Protein AF-A0A849YY06-F1 (afdb_monomer_lite)

pLDDT: mean 80.73, std 22.28, range [31.84, 98.75]

Radius of gyration: 28.93 Å; chains: 1; bounding box: 75×85×73 Å

Sequence (304 aa):
MRSLPFVLAIATAACTPAAQPTNTPVSETTAGAAQKPCPETTEATTAQKDEVDQDILALAATAQKCNFEHGSFDYDCAGYKEWRDAGDDLFEGPSGNSTILSMLEDKDIRARTLATQRGFTGARSYFSDPKHGARLLAVIDKEREERLFYYYGRFAAYINGEKTLGKELRALANHPATNFRQSFAENALPTHPNEFSLGLVKVFLDDPDDSVRRAAIRSLSASGRTRPTEGICALLKTQIARTDKLAIDALIAGRRASARAWPTSSWPRSRSAPQTRPPPEPRARPTTPTRCLRSAGVARRPKS

Structure (mmCIF, N/CA/C/O backbone):
data_AF-A0A849YY06-F1
#
_entry.id   AF-A0A849YY06-F1
#
loop_
_atom_site.group_PDB
_atom_site.id
_atom_site.type_symbol
_atom_site.label_atom_id
_atom_site.label_alt_id
_atom_site.label_comp_id
_atom_site.label_asym_id
_atom_site.label_entity_id
_atom_site.label_seq_id
_atom_site.pdbx_PDB_ins_code
_atom_site.Cartn_x
_atom_site.Cartn_y
_atom_site.Cartn_z
_atom_site.occupancy
_atom_site.B_iso_or_equiv
_atom_site.auth_seq_id
_atom_site.auth_comp_id
_atom_site.auth_asym_id
_atom_site.auth_atom_id
_atom_site.pdbx_PDB_model_num
ATOM 1 N N . MET A 1 1 ? 10.351 15.277 -41.617 1.00 42.12 1 MET A N 1
ATOM 2 C CA . MET A 1 1 ? 10.819 14.286 -40.622 1.00 42.12 1 MET A CA 1
ATOM 3 C C . MET A 1 1 ? 12.312 14.493 -40.382 1.00 42.12 1 MET A C 1
ATOM 5 O O . MET A 1 1 ? 13.126 13.955 -41.115 1.00 42.12 1 MET A O 1
ATOM 9 N N . ARG A 1 2 ? 12.689 15.363 -39.440 1.00 41.41 2 ARG A N 1
ATOM 10 C CA . ARG A 1 2 ? 14.086 15.607 -39.046 1.00 41.41 2 ARG A CA 1
ATOM 11 C C . ARG A 1 2 ? 14.135 15.833 -37.531 1.00 41.41 2 ARG A C 1
ATOM 13 O O . ARG A 1 2 ? 13.280 16.534 -37.004 1.00 41.41 2 ARG A O 1
ATOM 20 N N . SER A 1 3 ? 15.163 15.253 -36.909 1.00 39.53 3 SER A N 1
ATOM 21 C CA . SER A 1 3 ? 15.703 15.542 -35.569 1.00 39.53 3 SER A CA 1
ATOM 22 C C . SER A 1 3 ? 15.082 14.844 -34.342 1.00 39.53 3 SER A C 1
ATOM 24 O O . SER A 1 3 ? 14.421 15.470 -33.524 1.00 39.53 3 SER A O 1
ATOM 26 N N . LEU A 1 4 ? 15.439 13.565 -34.141 1.00 48.44 4 LEU A N 1
ATOM 27 C CA . LEU A 1 4 ? 15.397 12.844 -32.851 1.00 48.44 4 LEU A CA 1
ATOM 28 C C . LEU A 1 4 ? 16.745 12.698 -32.075 1.00 48.44 4 LEU A C 1
ATOM 30 O O . LEU A 1 4 ? 16.709 12.116 -30.991 1.00 48.44 4 LEU A O 1
ATOM 34 N N . PRO A 1 5 ? 17.931 13.205 -32.498 1.00 49.06 5 PRO A N 1
ATOM 35 C CA . PRO A 1 5 ? 19.186 12.855 -31.814 1.00 49.06 5 PRO A CA 1
ATOM 36 C C . PRO A 1 5 ? 19.383 13.541 -30.448 1.00 49.06 5 PRO A C 1
ATOM 38 O O . PRO A 1 5 ? 20.236 13.119 -29.676 1.00 49.06 5 PRO A O 1
ATOM 41 N N . PHE A 1 6 ? 18.600 14.572 -30.105 1.00 46.66 6 PHE A N 1
ATOM 42 C CA . PHE A 1 6 ? 18.824 15.356 -28.880 1.00 46.66 6 PHE A CA 1
ATOM 43 C C . PHE A 1 6 ? 18.169 14.763 -27.618 1.00 46.66 6 PHE A C 1
ATOM 45 O O . PHE A 1 6 ? 18.594 15.054 -26.503 1.00 46.66 6 PHE A O 1
ATOM 52 N N . VAL A 1 7 ? 17.148 13.908 -27.762 1.00 48.06 7 VAL A N 1
ATOM 53 C CA . VAL A 1 7 ? 16.415 13.339 -26.611 1.00 48.06 7 VAL A CA 1
ATOM 54 C C . VAL A 1 7 ? 17.178 12.171 -25.973 1.00 48.06 7 VAL A C 1
ATOM 56 O O . VAL A 1 7 ? 17.121 11.998 -24.755 1.00 48.06 7 VAL A O 1
ATOM 59 N N . LEU A 1 8 ? 17.967 11.430 -26.760 1.00 50.50 8 LEU A N 1
ATOM 60 C CA . LEU A 1 8 ? 18.744 10.283 -26.276 1.00 50.50 8 LEU A CA 1
ATOM 61 C C . LEU A 1 8 ? 19.903 10.695 -25.342 1.00 50.50 8 LEU A C 1
ATOM 63 O O . LEU A 1 8 ? 20.285 9.927 -24.464 1.00 50.50 8 LEU A O 1
ATOM 67 N N . ALA A 1 9 ? 20.418 11.925 -25.468 1.00 51.72 9 ALA A N 1
ATOM 68 C CA . ALA A 1 9 ? 21.575 12.410 -24.708 1.00 51.72 9 ALA A CA 1
ATOM 69 C C . ALA A 1 9 ? 21.283 12.773 -23.233 1.00 51.72 9 ALA A C 1
ATOM 71 O O . ALA A 1 9 ? 22.207 12.859 -22.429 1.00 51.72 9 ALA A O 1
ATOM 72 N N . ILE A 1 10 ? 20.017 12.993 -22.849 1.00 51.25 10 ILE A N 1
ATOM 73 C CA . ILE A 1 10 ? 19.663 13.457 -21.489 1.00 51.25 10 ILE A CA 1
ATOM 74 C C . ILE A 1 10 ? 19.483 12.281 -20.512 1.00 51.25 10 ILE A C 1
ATOM 76 O O . ILE A 1 10 ? 19.761 12.415 -19.323 1.00 51.25 10 ILE A O 1
ATOM 80 N N . ALA A 1 11 ? 19.051 11.113 -20.995 1.00 47.31 11 ALA A N 1
ATOM 81 C CA . ALA A 1 11 ? 18.880 9.924 -20.157 1.00 47.31 11 ALA A CA 1
ATOM 82 C C . ALA A 1 11 ? 20.208 9.227 -19.820 1.00 47.31 11 ALA A C 1
ATOM 84 O O . ALA A 1 11 ? 20.324 8.575 -18.783 1.00 47.31 11 ALA A O 1
ATOM 85 N N . THR A 1 12 ? 21.222 9.376 -20.674 1.00 51.81 12 THR A N 1
ATOM 86 C CA . THR A 1 12 ? 22.538 8.766 -20.472 1.00 51.81 12 THR A CA 1
ATOM 87 C C . THR A 1 12 ? 23.257 9.344 -19.257 1.00 51.81 12 THR A C 1
ATOM 89 O O . THR A 1 12 ? 23.762 8.561 -18.464 1.00 51.81 12 THR A O 1
ATOM 92 N N . ALA A 1 13 ? 23.215 10.662 -19.024 1.00 55.28 13 ALA A N 1
ATOM 93 C CA . ALA A 1 13 ? 23.981 11.322 -17.955 1.00 55.28 13 ALA A CA 1
ATOM 94 C C . ALA A 1 13 ? 23.619 10.886 -16.515 1.00 55.28 13 ALA A C 1
ATOM 96 O O . ALA A 1 13 ? 24.457 10.945 -15.620 1.00 55.28 13 ALA A O 1
ATOM 97 N N . ALA A 1 14 ? 22.388 10.420 -16.283 1.00 54.53 14 ALA A N 1
ATOM 98 C CA . ALA A 1 14 ? 21.904 9.937 -14.979 1.00 54.53 14 ALA A CA 1
ATOM 99 C C . ALA A 1 14 ? 22.466 8.579 -14.559 1.00 54.53 14 ALA A C 1
ATOM 101 O O . ALA A 1 14 ? 22.489 8.233 -13.381 1.00 54.53 14 ALA A O 1
ATOM 102 N N . CYS A 1 15 ? 22.815 7.799 -15.574 1.00 62.84 15 CYS A N 1
ATOM 103 C CA . CYS A 1 15 ? 23.096 6.377 -15.515 1.00 62.84 15 CYS A CA 1
ATOM 104 C C . CYS A 1 15 ? 24.465 6.065 -16.124 1.00 62.84 15 CYS A C 1
ATOM 106 O O . CYS A 1 15 ? 24.733 4.927 -16.522 1.00 62.84 15 CYS A O 1
ATOM 108 N N . THR A 1 16 ? 25.307 7.093 -16.233 1.00 54.38 16 THR A N 1
ATOM 109 C CA . THR A 1 16 ? 26.737 6.951 -16.446 1.00 54.38 16 THR A CA 1
ATOM 110 C C . THR A 1 16 ? 27.348 6.645 -15.082 1.00 54.38 16 THR A C 1
ATOM 112 O O . THR A 1 16 ? 27.134 7.432 -14.155 1.00 54.38 16 THR A O 1
ATOM 115 N N . PRO A 1 17 ? 28.079 5.530 -14.910 1.00 49.56 17 PRO A N 1
ATOM 116 C CA . PRO A 1 17 ? 28.865 5.337 -13.701 1.00 49.56 17 PRO A CA 1
ATOM 117 C C . PRO A 1 17 ? 29.774 6.558 -13.538 1.00 49.56 17 PRO A C 1
ATOM 119 O O . PRO A 1 17 ? 30.462 6.951 -14.482 1.00 49.56 17 PRO A O 1
ATOM 122 N N . ALA A 1 18 ? 29.732 7.205 -12.371 1.00 48.66 18 ALA A N 1
ATOM 123 C CA . ALA A 1 18 ? 30.720 8.224 -12.054 1.00 48.66 18 ALA A CA 1
ATOM 124 C C . ALA A 1 18 ? 32.096 7.567 -12.206 1.00 48.66 18 ALA A C 1
ATOM 126 O O . ALA A 1 18 ? 32.332 6.511 -11.615 1.00 48.66 18 ALA A O 1
ATOM 127 N N . ALA A 1 19 ? 32.972 8.153 -13.027 1.00 41.16 19 ALA A N 1
ATOM 128 C CA . ALA A 1 19 ? 34.362 7.733 -13.088 1.00 41.16 19 ALA A CA 1
ATOM 129 C C . ALA A 1 19 ? 34.894 7.737 -11.652 1.00 41.16 19 ALA A C 1
ATOM 131 O O . ALA A 1 19 ? 34.850 8.773 -10.982 1.00 41.16 19 ALA A O 1
ATOM 132 N N . GLN A 1 20 ? 35.291 6.566 -11.149 1.00 40.28 20 GLN A N 1
ATOM 133 C CA . GLN A 1 20 ? 35.865 6.469 -9.816 1.00 40.28 20 GLN A CA 1
ATOM 134 C C . GLN A 1 20 ? 37.069 7.415 -9.767 1.00 40.28 20 GLN A C 1
ATOM 136 O O . GLN A 1 20 ? 37.893 7.370 -10.686 1.00 40.28 20 GLN A O 1
ATOM 141 N N . PRO A 1 21 ? 37.185 8.288 -8.752 1.00 40.00 21 PRO A N 1
ATOM 142 C CA . PRO A 1 21 ? 38.419 9.025 -8.563 1.00 40.00 21 PRO A CA 1
ATOM 143 C C . PRO A 1 21 ? 39.532 7.990 -8.401 1.00 40.00 21 PRO A C 1
ATOM 145 O O . PRO A 1 21 ? 39.463 7.116 -7.538 1.00 40.00 21 PRO A O 1
ATOM 148 N N . THR A 1 22 ? 40.527 8.047 -9.282 1.00 40.50 22 THR A N 1
ATOM 149 C CA . THR A 1 22 ? 41.759 7.278 -9.151 1.00 40.50 22 THR A CA 1
ATOM 150 C C . THR A 1 22 ? 42.384 7.654 -7.815 1.00 40.50 22 THR A C 1
ATOM 152 O O . THR A 1 22 ? 42.905 8.759 -7.664 1.00 40.50 22 THR A O 1
ATOM 155 N N . ASN A 1 23 ? 42.270 6.765 -6.828 1.00 42.41 23 ASN A N 1
ATOM 156 C CA . ASN A 1 23 ? 42.916 6.931 -5.537 1.00 42.41 23 ASN A CA 1
ATOM 157 C C . ASN A 1 23 ? 44.429 6.864 -5.749 1.00 42.41 23 ASN A C 1
ATOM 159 O O . ASN A 1 23 ? 44.992 5.797 -5.988 1.00 42.41 23 ASN A O 1
ATOM 163 N N . THR A 1 24 ? 45.080 8.018 -5.663 1.00 49.88 24 THR A N 1
ATOM 164 C CA . THR A 1 24 ? 46.519 8.112 -5.432 1.00 49.88 24 THR A CA 1
ATOM 165 C C . THR A 1 24 ? 46.815 7.497 -4.058 1.00 49.88 24 THR A C 1
ATOM 167 O O . THR A 1 24 ? 46.141 7.865 -3.092 1.00 49.88 24 THR A O 1
ATOM 170 N N . PRO A 1 25 ? 47.780 6.573 -3.925 1.00 42.69 25 PRO A N 1
ATOM 171 C CA . PRO A 1 25 ? 48.145 6.027 -2.626 1.00 42.69 25 PRO A CA 1
ATOM 172 C C . PRO A 1 25 ? 48.811 7.132 -1.798 1.00 42.69 25 PRO A C 1
ATOM 174 O O . PRO A 1 25 ? 49.839 7.679 -2.196 1.00 42.69 25 PRO A O 1
ATOM 177 N N . VAL A 1 26 ? 48.210 7.484 -0.661 1.00 46.91 26 VAL A N 1
ATOM 178 C CA . VAL A 1 26 ? 48.826 8.357 0.345 1.00 46.91 26 VAL A CA 1
ATOM 179 C C . VAL A 1 26 ? 49.307 7.470 1.484 1.00 46.91 26 VAL A C 1
ATOM 181 O O . VAL A 1 26 ? 48.524 6.726 2.070 1.00 46.91 26 VAL A O 1
ATOM 184 N N . SER A 1 27 ? 50.611 7.540 1.739 1.00 47.12 27 SER A N 1
ATOM 185 C CA . SER A 1 27 ? 51.323 6.804 2.777 1.00 47.12 27 SER A CA 1
ATOM 186 C C . SER A 1 27 ? 50.769 7.060 4.177 1.00 47.12 27 SER A C 1
ATOM 188 O O . SER A 1 27 ? 50.425 8.185 4.540 1.00 47.12 27 SER A O 1
ATOM 190 N N . GLU A 1 28 ? 50.753 5.986 4.963 1.00 42.16 28 GLU A N 1
ATOM 191 C CA . GLU A 1 28 ? 50.453 5.951 6.389 1.00 42.16 28 GLU A CA 1
ATOM 192 C C . GLU A 1 28 ? 51.382 6.860 7.205 1.00 42.16 28 GLU A C 1
ATOM 194 O O . GLU A 1 28 ? 52.597 6.904 7.010 1.00 42.16 28 GLU A O 1
ATOM 199 N N . THR A 1 29 ? 50.814 7.538 8.200 1.00 45.22 29 THR A N 1
ATOM 200 C CA . THR A 1 29 ? 51.541 7.956 9.400 1.00 45.22 29 THR A CA 1
ATOM 201 C C . THR A 1 29 ? 50.636 7.743 10.604 1.00 45.22 29 THR A C 1
ATOM 203 O O . THR A 1 29 ? 49.558 8.320 10.726 1.00 45.22 29 THR A O 1
ATOM 206 N N . THR A 1 30 ? 51.100 6.850 11.465 1.00 45.75 30 THR A N 1
ATOM 207 C CA . THR A 1 30 ? 50.504 6.372 12.706 1.00 45.75 30 THR A CA 1
ATOM 208 C C . THR A 1 30 ? 50.589 7.437 13.800 1.00 45.75 30 THR A C 1
ATOM 210 O O . THR A 1 30 ? 51.672 7.944 14.078 1.00 45.75 30 THR A O 1
ATOM 213 N N . ALA A 1 31 ? 49.484 7.712 14.495 1.00 41.47 31 ALA A N 1
ATOM 214 C CA . ALA A 1 31 ? 49.506 8.227 15.866 1.00 41.47 31 ALA A CA 1
ATOM 215 C C . ALA A 1 31 ? 48.204 7.829 16.570 1.00 41.47 31 ALA A C 1
ATOM 217 O O . ALA A 1 31 ? 47.121 8.308 16.238 1.00 41.47 31 ALA A O 1
ATOM 218 N N . GLY A 1 32 ? 48.322 6.892 17.511 1.00 43.59 32 GLY A N 1
ATOM 219 C CA . GLY A 1 32 ? 47.214 6.397 18.314 1.00 43.59 32 GLY A CA 1
ATOM 220 C C . GLY A 1 32 ? 46.761 7.408 19.364 1.00 43.59 32 GLY A C 1
ATOM 221 O O . GLY A 1 32 ? 47.573 8.012 20.060 1.00 43.59 32 GLY A O 1
ATOM 222 N N . ALA A 1 33 ? 45.446 7.519 19.524 1.00 41.75 33 ALA A N 1
ATOM 223 C CA . ALA A 1 33 ? 44.816 8.036 20.727 1.00 41.75 33 ALA A CA 1
ATOM 224 C C . ALA A 1 33 ? 43.657 7.098 21.081 1.00 41.75 33 ALA A C 1
ATOM 226 O O . ALA A 1 33 ? 42.703 6.944 20.321 1.00 41.75 33 ALA A O 1
ATOM 227 N N . ALA A 1 34 ? 43.788 6.419 22.219 1.00 46.47 34 ALA A N 1
ATOM 228 C CA . ALA A 1 34 ? 42.808 5.478 22.735 1.00 46.47 34 ALA A CA 1
ATOM 229 C C . ALA A 1 34 ? 41.512 6.210 23.126 1.00 46.47 34 ALA A C 1
ATOM 231 O O . ALA A 1 34 ? 41.472 6.933 24.123 1.00 46.47 34 ALA A O 1
ATOM 232 N N . GLN A 1 35 ? 40.444 6.005 22.355 1.00 47.72 35 GLN A N 1
ATOM 233 C CA . GLN A 1 35 ? 39.086 6.364 22.756 1.00 47.72 35 GLN A CA 1
ATOM 234 C C . GLN A 1 35 ? 38.520 5.266 23.662 1.00 47.72 35 GLN A C 1
ATOM 236 O O . GLN A 1 35 ? 38.424 4.103 23.275 1.00 47.72 35 GLN A O 1
ATOM 241 N N . LYS A 1 36 ? 38.150 5.651 24.889 1.00 51.31 36 LYS A N 1
ATOM 242 C CA . LYS A 1 36 ? 37.346 4.823 25.796 1.00 51.31 36 LYS A CA 1
ATOM 243 C C . LYS A 1 36 ? 35.995 4.510 25.127 1.00 51.31 36 LYS A C 1
ATOM 245 O O . LYS A 1 36 ? 35.356 5.453 24.658 1.00 51.31 36 LYS A O 1
ATOM 250 N N . PRO A 1 37 ? 35.537 3.246 25.116 1.00 40.53 37 PRO A N 1
ATOM 251 C CA . PRO A 1 37 ? 34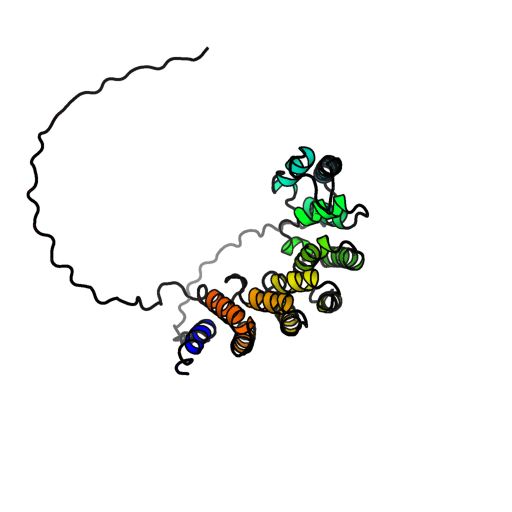.214 2.910 24.611 1.00 40.53 37 PRO A CA 1
ATOM 252 C C . PRO A 1 37 ? 33.141 3.557 25.493 1.00 40.53 37 PRO A C 1
ATOM 254 O O . PRO A 1 37 ? 33.154 3.402 26.716 1.00 40.53 37 PRO A O 1
ATOM 257 N N . CYS A 1 38 ? 32.219 4.290 24.872 1.00 37.16 38 CYS A N 1
ATOM 258 C CA . CYS A 1 38 ? 30.951 4.637 25.503 1.00 37.16 38 CYS A CA 1
ATOM 259 C C . CYS A 1 38 ? 30.156 3.343 25.754 1.00 37.16 38 CYS A C 1
ATOM 261 O O . CYS A 1 38 ? 30.201 2.448 24.909 1.00 37.16 38 CYS A O 1
ATOM 263 N N . PRO A 1 39 ? 29.437 3.220 26.884 1.00 44.22 39 PRO A N 1
ATOM 264 C CA . PRO A 1 39 ? 28.571 2.075 27.114 1.00 44.22 39 PRO A CA 1
ATOM 265 C C . PRO A 1 39 ? 27.458 2.069 26.062 1.00 44.22 39 PRO A C 1
ATOM 267 O O . PRO A 1 39 ? 26.703 3.031 25.933 1.00 44.22 39 PRO A O 1
ATOM 270 N N . GLU A 1 40 ? 27.391 0.980 25.301 1.00 41.22 40 GLU A N 1
ATOM 271 C CA . GLU A 1 40 ? 26.245 0.617 24.476 1.00 41.22 40 GLU A CA 1
ATOM 272 C C . GLU A 1 40 ? 25.013 0.530 25.380 1.00 41.22 40 GLU A C 1
ATOM 274 O O . GLU A 1 40 ? 24.890 -0.374 26.212 1.00 41.22 40 GLU A O 1
ATOM 279 N N . THR A 1 41 ? 24.092 1.481 25.228 1.00 39.56 41 THR A N 1
ATOM 280 C CA . THR A 1 41 ? 22.737 1.346 25.756 1.00 39.56 41 THR A CA 1
ATOM 281 C C . THR A 1 41 ? 22.095 0.180 25.021 1.00 39.56 41 THR A C 1
ATOM 283 O O . THR A 1 41 ? 21.606 0.309 23.902 1.00 39.56 41 THR A O 1
ATOM 286 N N . THR A 1 42 ? 22.160 -0.992 25.641 1.00 41.38 42 THR A N 1
ATOM 287 C CA . THR A 1 42 ? 21.439 -2.176 25.196 1.00 41.38 42 THR A CA 1
ATOM 288 C C . THR A 1 42 ? 19.968 -1.931 25.523 1.00 41.38 42 THR A C 1
ATOM 290 O O . THR A 1 42 ? 19.514 -2.237 26.624 1.00 41.38 42 THR A O 1
ATOM 293 N N . GLU A 1 43 ? 19.225 -1.309 24.605 1.00 43.91 43 GLU A N 1
ATOM 294 C CA . GLU A 1 43 ? 17.765 -1.304 24.676 1.00 43.91 43 GLU A CA 1
ATOM 295 C C . GLU A 1 43 ? 17.292 -2.744 24.483 1.00 43.91 43 GLU A C 1
ATOM 297 O O . GLU A 1 43 ? 17.230 -3.284 23.378 1.00 43.91 43 GLU A O 1
ATOM 302 N N . ALA A 1 44 ? 17.022 -3.396 25.611 1.00 40.06 44 ALA A N 1
ATOM 303 C CA . ALA A 1 44 ? 16.364 -4.680 25.659 1.00 40.06 44 ALA A CA 1
ATOM 304 C C . ALA A 1 44 ? 15.001 -4.541 24.973 1.00 40.06 44 ALA A C 1
ATOM 306 O O . ALA A 1 44 ? 14.055 -3.997 25.538 1.00 40.06 44 ALA A O 1
ATOM 307 N N . THR A 1 45 ? 14.911 -5.038 23.741 1.00 39.59 45 THR A N 1
ATOM 308 C CA . THR A 1 45 ? 13.644 -5.264 23.050 1.00 39.59 45 THR A CA 1
ATOM 309 C C . THR A 1 45 ? 12.915 -6.373 23.802 1.00 39.59 45 THR A C 1
ATOM 311 O O . THR A 1 45 ? 13.092 -7.561 23.528 1.00 39.59 45 THR A O 1
ATOM 314 N N . THR A 1 46 ? 12.141 -6.009 24.821 1.00 43.34 46 THR A N 1
ATOM 315 C CA . THR A 1 46 ? 11.132 -6.907 25.372 1.00 43.34 46 THR A CA 1
ATOM 316 C C . THR A 1 46 ? 10.155 -7.218 24.245 1.00 43.34 46 THR A C 1
ATOM 318 O O . THR A 1 46 ? 9.711 -6.323 23.532 1.00 43.34 46 THR A O 1
ATOM 321 N N . ALA A 1 47 ? 9.883 -8.506 24.027 1.00 44.97 47 ALA A N 1
ATOM 322 C CA . ALA A 1 47 ? 8.938 -8.971 23.023 1.00 44.97 47 ALA A CA 1
ATOM 323 C C . ALA A 1 47 ? 7.564 -8.352 23.312 1.00 44.97 47 ALA A C 1
ATOM 325 O O . ALA A 1 47 ? 6.824 -8.821 24.177 1.00 44.97 47 ALA A O 1
ATOM 326 N N . GLN A 1 48 ? 7.272 -7.245 22.637 1.00 54.66 48 GLN A N 1
ATOM 327 C CA . GLN A 1 48 ? 6.055 -6.483 22.826 1.00 54.66 48 GLN A CA 1
ATOM 328 C C . GLN A 1 48 ? 4.926 -7.309 22.216 1.00 54.66 48 GLN A C 1
ATOM 330 O O . GLN A 1 48 ? 4.931 -7.622 21.027 1.00 54.66 48 GLN A O 1
ATOM 335 N N . LYS A 1 49 ? 4.016 -7.771 23.073 1.00 58.88 49 LYS A N 1
ATOM 336 C CA . LYS A 1 49 ? 2.808 -8.484 22.661 1.00 58.88 49 LYS A CA 1
ATOM 337 C C . LYS A 1 49 ? 2.009 -7.558 21.736 1.00 58.88 49 LYS A C 1
ATOM 339 O O . LYS A 1 49 ? 2.011 -6.353 21.974 1.00 58.88 49 LYS A O 1
ATOM 344 N N . ASP A 1 50 ? 1.341 -8.119 20.726 1.00 77.06 50 ASP A N 1
ATOM 345 C CA . ASP A 1 50 ? 0.402 -7.426 19.824 1.00 77.06 50 ASP A CA 1
ATOM 346 C C . ASP A 1 50 ? -0.792 -6.865 20.620 1.00 77.06 50 ASP A C 1
ATOM 348 O O . ASP A 1 50 ? -1.909 -7.376 20.566 1.00 77.06 50 ASP A O 1
ATOM 352 N N . GLU A 1 51 ? -0.546 -5.850 21.437 1.00 88.81 51 GLU A N 1
ATOM 353 C CA . GLU A 1 51 ? -1.540 -5.223 22.289 1.00 88.81 51 GLU A CA 1
ATOM 354 C C . GLU A 1 51 ? -2.357 -4.241 21.456 1.00 88.81 51 GLU A C 1
ATOM 356 O O . GLU A 1 51 ? -1.812 -3.423 20.712 1.00 88.81 51 GLU A O 1
ATOM 361 N N . VAL A 1 52 ? -3.678 -4.385 21.539 1.00 94.81 52 VAL A N 1
ATOM 362 C CA . VAL A 1 52 ? -4.630 -3.530 20.836 1.00 94.81 52 VAL 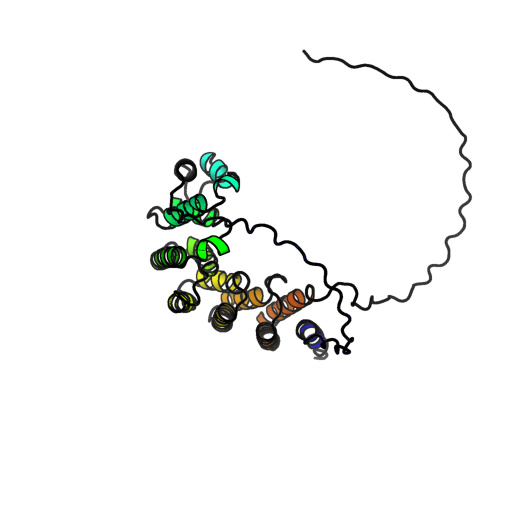A CA 1
ATOM 363 C C . VAL A 1 52 ? -4.951 -2.332 21.717 1.00 94.81 52 VAL A C 1
ATOM 365 O O . VAL A 1 52 ? -5.408 -2.486 22.852 1.00 94.81 52 VAL A O 1
ATOM 368 N N . ASP A 1 53 ? -4.742 -1.149 21.160 1.00 96.38 53 ASP A N 1
ATOM 369 C CA . ASP A 1 53 ? -4.981 0.137 21.789 1.00 96.38 53 ASP A CA 1
ATOM 370 C C . ASP A 1 53 ? -6.488 0.421 21.872 1.00 96.38 53 ASP A C 1
ATOM 372 O O . ASP A 1 53 ? -7.193 0.510 20.859 1.00 96.38 53 ASP A O 1
ATOM 376 N N . GLN A 1 54 ? -6.999 0.521 23.099 1.00 97.00 54 GLN A N 1
ATOM 377 C CA . GLN A 1 54 ? -8.429 0.708 23.344 1.00 97.00 54 GLN A CA 1
ATOM 378 C C . GLN A 1 54 ? -8.910 2.116 22.979 1.00 97.00 54 GLN A C 1
ATOM 380 O O . GLN A 1 54 ? -10.077 2.265 22.609 1.00 97.00 54 GLN A O 1
ATOM 385 N N . ASP A 1 55 ? -8.038 3.125 23.016 1.00 97.00 55 ASP A N 1
ATOM 386 C CA . ASP A 1 55 ? -8.406 4.499 22.675 1.00 97.00 55 ASP A CA 1
ATOM 387 C C . ASP A 1 55 ? -8.607 4.629 21.161 1.00 97.00 55 ASP A C 1
ATOM 389 O O . ASP A 1 55 ? -9.585 5.230 20.707 1.00 97.00 55 ASP A O 1
ATOM 393 N N . ILE A 1 56 ? -7.765 3.957 20.366 1.00 98.00 56 ILE A N 1
ATOM 394 C CA . ILE A 1 56 ? -7.959 3.850 18.911 1.00 98.00 56 ILE A CA 1
ATOM 395 C C . ILE A 1 56 ? -9.277 3.135 18.586 1.00 98.00 56 ILE A C 1
ATOM 397 O O . ILE A 1 56 ? -10.026 3.591 17.717 1.00 98.00 56 ILE A O 1
ATOM 401 N N . LEU A 1 57 ? -9.602 2.036 19.279 1.00 98.06 57 LEU A N 1
ATOM 402 C CA . LEU A 1 57 ? -10.870 1.328 19.064 1.00 98.06 57 LEU A CA 1
ATOM 403 C C . LEU A 1 57 ? -12.087 2.181 19.444 1.00 98.06 57 LEU A C 1
ATOM 405 O O . LEU A 1 57 ? -13.083 2.183 18.717 1.00 98.06 57 LEU A O 1
ATOM 409 N N . ALA A 1 58 ? -12.019 2.923 20.551 1.00 98.12 58 ALA A N 1
ATOM 410 C CA . ALA A 1 58 ? -13.086 3.827 20.972 1.00 98.12 58 ALA A CA 1
ATOM 411 C C . ALA A 1 58 ? -13.304 4.962 19.954 1.00 98.12 58 ALA A C 1
ATOM 413 O O . ALA A 1 58 ? -14.447 5.295 19.617 1.00 98.12 58 ALA A O 1
ATOM 414 N N . LEU A 1 59 ? -12.216 5.511 19.408 1.00 98.25 59 LEU A N 1
ATOM 415 C CA . LEU A 1 59 ? -12.263 6.516 18.351 1.00 98.25 59 LEU A CA 1
ATOM 416 C C . LEU A 1 59 ? -12.881 5.948 17.063 1.00 98.25 59 LEU A C 1
ATOM 418 O O . LEU A 1 59 ? -13.791 6.552 16.489 1.00 98.25 59 LEU A O 1
ATOM 422 N N . ALA A 1 60 ? -12.460 4.749 16.648 1.00 98.44 60 ALA A N 1
ATOM 423 C CA . ALA A 1 60 ? -13.029 4.056 15.495 1.00 98.44 60 ALA A CA 1
ATOM 424 C C . ALA A 1 60 ? -14.534 3.797 15.673 1.00 98.44 60 A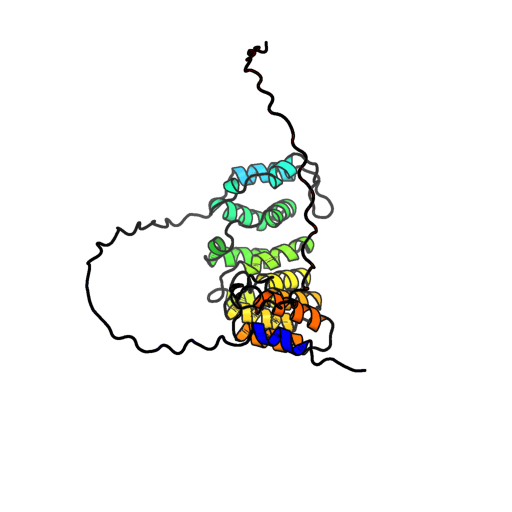LA A C 1
ATOM 426 O O . ALA A 1 60 ? -15.318 4.064 14.762 1.00 98.44 60 ALA A O 1
ATOM 427 N N . ALA A 1 61 ? -14.960 3.349 16.857 1.00 98.50 61 ALA A N 1
ATOM 428 C CA . ALA A 1 61 ? -16.367 3.099 17.166 1.00 98.50 61 ALA A CA 1
ATOM 429 C C . ALA A 1 61 ? -17.227 4.373 17.084 1.00 98.50 61 ALA A C 1
ATOM 431 O O . ALA A 1 61 ? -18.398 4.310 16.701 1.00 98.50 61 ALA A O 1
ATOM 432 N N . THR A 1 62 ? -16.665 5.539 17.413 1.00 98.44 62 THR A N 1
ATOM 433 C CA . THR A 1 62 ? -17.343 6.834 17.246 1.00 98.44 62 THR A CA 1
ATOM 434 C C . THR A 1 62 ? -17.498 7.190 15.767 1.00 98.44 62 THR A C 1
ATOM 436 O O . THR A 1 62 ? -18.601 7.539 15.342 1.00 98.44 62 THR A O 1
ATOM 439 N N . ALA A 1 63 ? -16.452 7.011 14.956 1.00 98.50 63 ALA A N 1
ATOM 440 C CA . ALA A 1 63 ? -16.519 7.218 13.508 1.00 98.50 63 ALA A CA 1
ATOM 441 C C . ALA A 1 63 ? -17.485 6.246 12.806 1.00 98.50 63 ALA A C 1
ATOM 443 O O . ALA A 1 63 ? -18.200 6.635 11.886 1.00 98.50 63 ALA A O 1
ATOM 444 N N . GLN A 1 64 ? -17.586 4.998 13.267 1.00 98.50 64 GLN A N 1
ATOM 445 C CA . GLN A 1 64 ? -18.479 3.984 12.689 1.00 98.50 64 GLN A CA 1
ATOM 446 C C . GLN A 1 64 ? -19.978 4.293 12.829 1.00 98.50 64 GLN A C 1
ATOM 448 O O . GLN A 1 64 ? -20.790 3.680 12.128 1.00 98.50 64 GLN A O 1
ATOM 453 N N . LYS A 1 65 ? -20.354 5.235 13.704 1.00 98.38 65 LYS A N 1
ATOM 454 C CA . LYS A 1 65 ? -21.732 5.741 13.834 1.00 98.38 65 LYS A CA 1
ATOM 455 C C . LYS A 1 65 ? -22.098 6.749 12.742 1.00 98.38 65 LYS A C 1
ATOM 457 O O . LYS A 1 65 ? -23.277 7.051 12.577 1.00 98.38 65 LYS A O 1
ATOM 462 N N . CYS A 1 66 ? -21.110 7.280 12.024 1.00 98.44 66 CYS A N 1
ATOM 463 C CA . CYS A 1 66 ? -21.332 8.182 10.904 1.00 98.44 66 CYS A CA 1
ATOM 464 C C . CYS A 1 66 ? -21.970 7.452 9.720 1.00 98.44 66 CYS A C 1
ATOM 466 O O . CYS A 1 66 ? -21.816 6.237 9.562 1.00 98.44 66 CYS A O 1
ATOM 468 N N . ASN A 1 67 ? -22.652 8.213 8.860 1.00 98.25 67 ASN A N 1
ATOM 469 C CA . ASN A 1 67 ? -23.180 7.666 7.619 1.00 98.25 67 ASN A CA 1
ATOM 470 C C . ASN A 1 67 ? -22.037 7.111 6.756 1.00 98.25 67 ASN A C 1
ATOM 472 O O . ASN A 1 67 ? -20.974 7.731 6.661 1.00 98.25 67 ASN A O 1
ATOM 476 N N . PHE A 1 68 ? -22.259 5.944 6.151 1.00 98.25 68 PHE A N 1
ATOM 477 C CA . PHE A 1 68 ? -21.271 5.242 5.340 1.00 98.25 68 PHE A CA 1
ATOM 478 C C . PHE A 1 68 ? -21.890 4.841 4.005 1.00 98.25 68 PHE A C 1
ATOM 480 O O . PHE A 1 68 ? -22.604 3.843 3.904 1.00 98.25 68 PHE A O 1
ATOM 487 N N . GLU A 1 69 ? -21.598 5.625 2.974 1.00 97.00 69 GLU A N 1
ATOM 488 C CA . GLU A 1 69 ? -22.156 5.464 1.636 1.00 97.00 69 GLU A CA 1
ATOM 489 C C . GLU A 1 69 ? -21.039 5.361 0.604 1.00 97.00 69 GLU A C 1
ATOM 491 O O . GLU A 1 69 ? -19.986 5.992 0.710 1.00 97.00 69 GLU A O 1
ATOM 496 N N . HIS A 1 70 ? -21.261 4.513 -0.402 1.00 94.81 70 HIS A N 1
ATOM 497 C CA . HIS A 1 70 ? -20.337 4.304 -1.520 1.00 94.81 70 HIS A CA 1
ATOM 498 C C . HIS A 1 70 ? -18.886 3.969 -1.117 1.00 94.81 70 HIS A C 1
ATOM 500 O O . HIS A 1 70 ? -17.959 4.206 -1.891 1.00 94.81 70 HIS A O 1
ATOM 506 N N . GLY A 1 71 ? -18.693 3.362 0.059 1.00 94.31 71 GLY A N 1
ATOM 507 C CA . GLY A 1 71 ? -17.374 2.995 0.583 1.00 94.31 71 GLY A CA 1
ATOM 508 C C . GLY A 1 71 ? -16.643 4.134 1.301 1.00 94.31 71 GLY A C 1
ATOM 509 O O . GLY A 1 71 ? -15.424 4.080 1.435 1.00 94.31 71 GLY A O 1
ATOM 510 N N . SER A 1 72 ? -17.358 5.173 1.734 1.00 96.44 72 SER A N 1
ATOM 511 C CA . SER A 1 72 ? -16.786 6.322 2.435 1.00 96.44 72 SER A CA 1
ATOM 512 C C . SER A 1 72 ? -17.682 6.805 3.568 1.00 96.44 72 SER A C 1
ATOM 514 O O . SER A 1 72 ? -18.905 6.720 3.479 1.00 96.44 72 SER A O 1
ATOM 516 N N . PHE A 1 73 ? -17.064 7.325 4.626 1.00 98.06 73 PHE A N 1
ATOM 517 C CA . PHE A 1 73 ? -17.778 8.025 5.688 1.00 98.06 73 PHE A CA 1
ATOM 518 C C . PHE A 1 73 ? -18.144 9.439 5.247 1.00 98.06 73 PHE A C 1
ATOM 520 O O . PHE A 1 73 ? -17.372 10.081 4.528 1.00 98.06 73 PHE A O 1
ATOM 527 N N . ASP A 1 74 ? -19.285 9.933 5.724 1.00 97.81 74 ASP A N 1
ATOM 528 C CA . ASP A 1 74 ? -19.636 11.347 5.622 1.00 97.81 74 ASP A CA 1
ATOM 529 C C . ASP A 1 74 ? -18.507 12.208 6.210 1.00 97.81 74 ASP A C 1
ATOM 531 O O . ASP A 1 74 ? -18.188 12.138 7.401 1.00 97.81 74 ASP A O 1
ATOM 535 N N . TYR A 1 75 ? -17.903 13.021 5.343 1.00 96.19 75 TYR A N 1
ATOM 536 C CA . TYR A 1 75 ? -16.765 13.868 5.671 1.00 96.19 75 TYR A CA 1
ATOM 537 C C . TYR A 1 75 ? -17.096 14.902 6.749 1.00 96.19 75 TYR A C 1
ATOM 539 O O . TYR A 1 75 ? -16.196 15.338 7.473 1.00 96.19 75 TYR A O 1
ATOM 547 N N . ASP A 1 76 ? -18.368 15.300 6.857 1.00 97.38 76 ASP A N 1
ATOM 548 C CA . ASP A 1 76 ? -18.807 16.317 7.797 1.00 97.38 76 ASP A CA 1
ATOM 549 C C . ASP A 1 76 ? -19.217 15.783 9.166 1.00 97.38 76 ASP A C 1
ATOM 551 O O . ASP A 1 76 ? -19.284 16.570 10.119 1.00 97.38 76 ASP A O 1
ATOM 555 N N . CYS A 1 77 ? -19.381 14.466 9.293 1.00 98.31 77 CYS A N 1
ATOM 556 C CA . CYS A 1 77 ? -19.706 13.820 10.552 1.00 98.31 77 CYS A CA 1
ATOM 557 C C . CYS A 1 77 ? -18.610 14.036 11.605 1.00 98.31 77 CYS A C 1
ATOM 559 O O . CYS A 1 77 ? -17.432 13.759 11.368 1.00 98.31 77 CYS A O 1
ATOM 561 N N . ALA A 1 78 ? -19.011 14.475 12.802 1.00 98.44 78 ALA A N 1
ATOM 562 C CA . ALA A 1 78 ? -18.094 14.780 13.900 1.00 98.44 78 ALA A CA 1
ATOM 563 C C . ALA A 1 78 ? -17.194 13.588 14.270 1.00 98.44 78 ALA A C 1
ATOM 565 O O . ALA A 1 78 ? -15.981 13.747 14.340 1.00 98.44 78 ALA A O 1
ATOM 566 N N . GLY A 1 79 ? -17.762 12.383 14.398 1.00 98.38 79 GLY A N 1
ATOM 567 C CA . GLY A 1 79 ? -16.993 11.192 14.770 1.00 98.38 79 GLY A CA 1
ATOM 568 C C . GLY A 1 79 ? -15.913 10.811 13.755 1.00 98.38 79 GLY A C 1
ATOM 569 O O . GLY A 1 79 ? -14.822 10.392 14.130 1.00 98.38 79 GLY A O 1
ATOM 570 N N . TYR A 1 80 ? -16.182 10.990 12.460 1.00 98.31 80 TYR A N 1
ATOM 571 C CA . TYR A 1 80 ? -15.188 10.723 11.421 1.00 98.31 80 TYR A CA 1
ATOM 572 C C . TYR A 1 80 ? -14.142 11.842 11.317 1.00 98.31 80 TYR A C 1
ATOM 574 O O . TYR A 1 80 ? -12.966 11.554 11.095 1.00 98.31 80 TYR A O 1
ATOM 582 N N . LYS A 1 81 ? -14.530 13.107 11.536 1.00 98.19 81 LYS A N 1
ATOM 583 C CA . LYS A 1 81 ? -13.574 14.220 11.665 1.00 98.19 81 LYS A CA 1
ATOM 584 C C . LYS A 1 81 ? -12.598 13.976 12.813 1.00 98.19 81 LYS A C 1
ATOM 586 O O . LYS A 1 81 ? -11.401 14.099 12.596 1.00 98.19 81 LYS A O 1
ATOM 591 N N . GLU A 1 82 ? -13.087 13.552 13.978 1.00 98.00 82 GLU A N 1
ATOM 592 C CA . GLU A 1 82 ? -12.238 13.186 15.119 1.00 98.00 82 GLU A CA 1
ATOM 593 C C . GLU A 1 82 ? -11.260 12.057 14.769 1.00 98.00 82 GLU A C 1
ATOM 595 O O . GLU A 1 82 ? -10.073 12.178 15.052 1.00 98.00 82 GLU A O 1
ATOM 600 N N . TRP A 1 83 ? -11.715 10.998 14.085 1.00 98.19 83 TRP A N 1
ATOM 601 C CA . TRP A 1 83 ? -10.826 9.931 13.601 1.00 98.19 83 TRP A CA 1
ATOM 602 C C . TRP A 1 83 ? -9.733 10.444 12.656 1.00 98.19 83 TRP A C 1
ATOM 604 O O . TRP A 1 83 ? -8.561 10.096 12.799 1.00 98.19 83 TRP A O 1
ATOM 614 N N . ARG A 1 84 ? -10.113 11.263 11.670 1.00 96.56 84 ARG A N 1
ATOM 615 C CA . ARG A 1 84 ? -9.191 11.805 10.664 1.00 96.56 84 ARG A CA 1
ATOM 616 C C . ARG A 1 84 ? -8.173 12.764 11.281 1.00 96.56 84 ARG A C 1
ATOM 618 O O . ARG A 1 84 ? -7.012 12.740 10.881 1.00 96.56 84 ARG A O 1
ATOM 625 N N . ASP A 1 85 ? -8.623 13.604 12.207 1.00 96.56 85 ASP A N 1
ATOM 626 C CA . ASP A 1 85 ? -7.839 14.698 12.783 1.00 96.56 85 ASP A CA 1
ATOM 627 C C . ASP A 1 85 ? -7.067 14.270 14.044 1.00 96.56 85 ASP A C 1
ATOM 629 O O . ASP A 1 85 ? -6.270 15.049 14.571 1.00 96.56 85 ASP A O 1
ATOM 633 N N . ALA A 1 86 ? -7.262 13.036 14.522 1.00 95.50 86 ALA A N 1
ATOM 634 C CA . ALA A 1 86 ? -6.474 12.477 15.609 1.00 95.50 86 ALA A CA 1
ATOM 635 C C . ALA A 1 86 ? -4.978 12.456 15.256 1.00 95.50 86 ALA A C 1
ATOM 637 O O . ALA A 1 86 ? -4.568 12.015 14.173 1.00 95.50 86 ALA A O 1
ATOM 638 N N . GLY A 1 87 ? -4.174 12.954 16.199 1.00 90.38 87 GLY A N 1
ATOM 639 C CA . GLY A 1 87 ? -2.735 13.137 16.036 1.00 90.38 87 GLY A CA 1
ATOM 640 C C . GLY A 1 87 ? -1.996 11.842 15.706 1.00 90.38 87 GLY A C 1
ATOM 641 O O . GLY A 1 87 ? -2.466 10.738 15.990 1.00 90.38 87 GLY A O 1
ATOM 642 N N . ASP A 1 88 ? -0.824 11.981 15.090 1.00 89.69 88 ASP A N 1
ATOM 643 C CA . ASP A 1 88 ? 0.039 10.841 14.771 1.00 89.69 88 ASP A CA 1
ATOM 644 C C . ASP A 1 88 ? 0.520 10.115 16.025 1.00 89.69 88 ASP A C 1
ATOM 646 O O . ASP A 1 88 ? 0.502 8.888 16.029 1.00 89.69 88 ASP A O 1
ATOM 650 N N . ASP A 1 89 ? 0.751 10.843 17.118 1.00 92.06 89 ASP A N 1
ATOM 651 C CA . ASP A 1 89 ? 1.148 10.315 18.426 1.00 92.06 89 ASP A CA 1
ATOM 652 C C . ASP A 1 89 ? 0.244 9.177 18.937 1.00 92.06 89 ASP A C 1
ATOM 654 O O . ASP A 1 89 ? 0.736 8.233 19.546 1.00 92.06 89 ASP A O 1
ATOM 658 N N . LEU A 1 90 ? -1.070 9.225 18.664 1.00 92.75 90 LEU A N 1
ATOM 659 C CA . LEU A 1 90 ? -2.005 8.170 19.086 1.00 92.75 90 LEU A CA 1
ATOM 660 C C . LEU A 1 90 ? -1.773 6.853 18.331 1.00 92.75 90 LEU A C 1
ATOM 662 O O . LEU A 1 90 ? -2.029 5.774 18.850 1.00 92.75 90 LEU A O 1
ATOM 666 N N . PHE A 1 91 ? -1.310 6.935 17.087 1.00 94.44 91 PHE A N 1
ATOM 667 C CA . PHE A 1 91 ? -1.093 5.782 16.212 1.00 94.44 91 PHE A CA 1
ATOM 668 C C . PHE A 1 91 ? 0.387 5.417 16.093 1.00 94.44 91 PHE A C 1
ATOM 670 O O . PHE A 1 91 ? 0.740 4.454 15.405 1.00 94.44 91 PHE A O 1
ATOM 677 N N . GLU A 1 92 ? 1.261 6.196 16.723 1.00 89.81 92 GLU A N 1
ATOM 678 C CA . GLU A 1 92 ? 2.684 5.941 16.762 1.00 89.81 92 GLU A CA 1
ATOM 679 C C . GLU A 1 92 ? 2.997 4.733 17.645 1.00 89.81 92 GLU A C 1
ATOM 681 O O . GLU A 1 92 ? 2.442 4.519 18.719 1.00 89.81 92 GLU A O 1
ATOM 686 N N . GLY A 1 93 ? 3.929 3.915 17.165 1.00 87.56 93 GLY A N 1
ATOM 687 C CA . GLY A 1 93 ? 4.417 2.754 17.891 1.00 87.56 93 GLY A CA 1
ATOM 688 C C . GLY A 1 93 ? 3.689 1.435 17.591 1.00 87.56 93 GLY A C 1
ATOM 689 O O . GLY A 1 93 ? 2.872 1.328 16.668 1.00 87.56 93 GLY A O 1
ATOM 690 N N . PRO A 1 94 ? 4.068 0.364 18.310 1.00 88.06 94 PRO A N 1
ATOM 691 C CA . PRO A 1 94 ? 3.637 -0.994 17.979 1.00 88.06 94 PRO A CA 1
ATOM 692 C C . PRO A 1 94 ? 2.153 -1.267 18.245 1.00 88.06 94 PRO A C 1
ATOM 694 O O . PRO A 1 94 ? 1.530 -1.969 17.449 1.00 88.06 94 PRO A O 1
ATOM 697 N N . SER A 1 95 ? 1.573 -0.690 19.304 1.00 93.62 95 SER A N 1
ATOM 698 C CA . SER A 1 95 ? 0.147 -0.851 19.635 1.00 93.62 95 SER A CA 1
ATOM 699 C C . SER A 1 95 ? -0.755 -0.211 18.581 1.00 93.62 95 SER A C 1
ATOM 701 O O . SER A 1 95 ? -1.725 -0.833 18.140 1.00 93.62 95 SER A O 1
ATOM 703 N N . GLY A 1 96 ? -0.395 0.981 18.093 1.00 96.06 96 GLY A N 1
ATOM 704 C CA . GLY A 1 96 ? -1.110 1.659 17.013 1.00 96.06 96 GLY A CA 1
ATOM 705 C C . GLY A 1 96 ? -1.179 0.803 15.750 1.00 96.06 96 GLY A C 1
ATOM 706 O O . GLY A 1 96 ? -2.263 0.466 15.272 1.00 96.06 96 GLY A O 1
ATOM 707 N N . ASN A 1 97 ? -0.027 0.344 15.258 1.00 96.19 97 ASN A N 1
ATOM 708 C CA . ASN A 1 97 ? 0.030 -0.526 14.081 1.00 96.19 97 ASN A CA 1
ATOM 709 C C . ASN A 1 97 ? -0.668 -1.882 14.291 1.00 96.19 97 ASN A C 1
ATOM 711 O O . ASN A 1 97 ? -1.350 -2.355 13.382 1.00 96.19 97 ASN A O 1
ATOM 715 N N . SER A 1 98 ? -0.537 -2.491 15.475 1.00 96.75 98 SER A N 1
ATOM 716 C CA . SER A 1 98 ? -1.242 -3.734 15.823 1.00 96.75 98 SER A CA 1
ATOM 717 C C . SER A 1 98 ? -2.760 -3.554 15.789 1.00 96.75 98 SER A C 1
ATOM 719 O O . SER A 1 98 ? -3.486 -4.400 15.258 1.00 96.75 98 SER A O 1
ATOM 721 N N . THR A 1 99 ? -3.249 -2.417 16.281 1.00 98.12 99 THR A N 1
ATOM 722 C CA . THR A 1 99 ? -4.674 -2.070 16.255 1.00 98.12 99 THR A CA 1
ATOM 723 C C . THR A 1 99 ? -5.170 -1.875 14.832 1.00 98.12 99 THR A C 1
ATOM 725 O O . THR A 1 99 ? -6.171 -2.479 14.455 1.00 98.12 99 THR A O 1
ATOM 728 N N . ILE A 1 100 ? -4.437 -1.123 14.003 1.00 98.19 100 ILE A N 1
ATOM 729 C CA . ILE A 1 100 ? -4.766 -0.951 12.581 1.00 98.19 100 ILE A CA 1
ATOM 730 C C . ILE A 1 100 ? -4.793 -2.300 11.856 1.00 98.19 100 ILE A C 1
ATOM 732 O O . ILE A 1 100 ? -5.743 -2.572 11.124 1.00 98.19 100 ILE A O 1
ATOM 736 N N . LEU A 1 101 ? -3.808 -3.176 12.079 1.00 98.19 101 LEU A N 1
ATOM 737 C CA . LEU A 1 101 ? -3.795 -4.511 11.474 1.00 98.19 101 LEU A CA 1
ATOM 738 C C . LEU A 1 101 ? -5.001 -5.349 11.920 1.00 98.19 101 LEU A C 1
ATOM 740 O O . LEU A 1 101 ? -5.632 -5.994 11.088 1.00 98.19 101 LEU A O 1
ATOM 744 N N . SER A 1 102 ? -5.365 -5.283 13.200 1.00 98.25 102 SER A N 1
ATOM 745 C CA . SER A 1 102 ? -6.528 -5.994 13.746 1.00 98.25 102 SER A CA 1
ATOM 746 C C . SER A 1 102 ? -7.849 -5.452 13.182 1.00 98.25 102 SER A C 1
ATOM 748 O O . SER A 1 102 ? -8.753 -6.219 12.867 1.00 98.25 102 SER A O 1
ATOM 750 N N . MET A 1 103 ? -7.956 -4.139 12.958 1.00 98.44 103 MET A N 1
ATOM 751 C CA . MET A 1 103 ? -9.106 -3.533 12.277 1.00 98.44 103 MET A CA 1
ATOM 752 C C . MET A 1 103 ? -9.210 -3.959 10.806 1.00 98.44 103 MET A C 1
ATOM 754 O O . MET A 1 103 ? -10.318 -4.090 10.293 1.00 98.44 103 MET A O 1
ATOM 758 N N . LEU A 1 104 ? -8.085 -4.195 10.118 1.00 98.50 104 LEU A N 1
ATOM 759 C CA . LEU A 1 104 ? -8.089 -4.752 8.758 1.00 98.50 104 LEU A CA 1
ATOM 760 C C . LEU A 1 104 ? -8.546 -6.222 8.721 1.00 98.50 104 LEU A C 1
ATOM 762 O O . LEU A 1 104 ? -8.990 -6.681 7.672 1.00 98.50 104 LEU A O 1
ATOM 766 N N . GLU A 1 105 ? -8.443 -6.953 9.833 1.00 97.88 105 GLU A N 1
ATOM 767 C CA . GLU A 1 105 ? -8.936 -8.331 9.985 1.00 97.88 105 GLU A CA 1
ATOM 768 C C . GLU A 1 105 ? -10.448 -8.389 10.294 1.00 97.88 105 GLU A C 1
ATOM 770 O O . GLU A 1 105 ? -11.054 -9.460 10.196 1.00 97.88 105 GLU A O 1
ATOM 775 N N . ASP A 1 106 ? -11.075 -7.256 10.638 1.00 98.31 106 ASP A N 1
ATOM 776 C CA . ASP A 1 106 ? -12.498 -7.181 10.975 1.00 98.31 106 ASP A CA 1
ATOM 777 C C . ASP A 1 106 ? -13.393 -7.469 9.755 1.00 98.31 106 ASP A C 1
ATOM 779 O O . ASP A 1 106 ? -13.077 -7.132 8.610 1.00 98.31 106 ASP A O 1
ATOM 783 N N . LYS A 1 107 ? -14.555 -8.084 9.992 1.00 97.56 107 LYS A N 1
ATOM 784 C CA . LYS A 1 107 ? -15.548 -8.381 8.950 1.00 97.56 107 LYS A CA 1
ATOM 785 C C . LYS A 1 107 ? -16.282 -7.131 8.454 1.00 97.56 107 LYS A C 1
ATOM 787 O O . LYS A 1 107 ? -16.712 -7.125 7.299 1.00 97.56 107 LYS A O 1
ATOM 792 N N . ASP A 1 108 ? -16.441 -6.107 9.293 1.00 97.94 108 ASP A N 1
ATOM 793 C CA . ASP A 1 108 ? -17.116 -4.856 8.957 1.00 97.94 108 ASP A CA 1
ATOM 794 C C . ASP A 1 108 ? -16.221 -4.005 8.051 1.00 97.94 108 ASP A C 1
ATOM 796 O O . ASP A 1 108 ? -15.131 -3.562 8.424 1.00 97.94 108 ASP A O 1
ATOM 800 N N . ILE A 1 109 ? -16.717 -3.727 6.845 1.00 97.94 109 ILE A N 1
ATOM 801 C CA . ILE A 1 109 ? -16.007 -2.908 5.867 1.00 97.94 109 ILE A CA 1
ATOM 802 C C . ILE A 1 109 ? -15.713 -1.492 6.380 1.00 97.94 109 ILE A C 1
ATOM 804 O O . ILE A 1 109 ? -14.731 -0.875 5.967 1.00 97.94 109 ILE A O 1
ATOM 808 N N . ARG A 1 110 ? -16.513 -0.978 7.319 1.00 98.50 110 ARG A N 1
ATOM 809 C CA . ARG A 1 110 ? -16.295 0.326 7.951 1.00 98.50 110 ARG A CA 1
ATOM 810 C C . ARG A 1 110 ? -15.000 0.344 8.757 1.00 98.50 110 ARG A C 1
ATOM 812 O O . ARG A 1 110 ? -14.221 1.281 8.611 1.00 98.50 110 ARG A O 1
ATOM 819 N N . ALA A 1 111 ? -14.731 -0.703 9.544 1.00 98.56 111 ALA A N 1
ATOM 820 C CA . ALA A 1 111 ? -13.476 -0.833 10.293 1.00 98.56 111 ALA A CA 1
ATOM 821 C C . ALA A 1 111 ? -12.271 -0.890 9.343 1.00 98.56 111 ALA A C 1
ATOM 823 O O . ALA A 1 111 ? -11.323 -0.116 9.492 1.00 98.56 111 ALA A O 1
ATOM 824 N N . ARG A 1 112 ? -12.350 -1.733 8.302 1.00 98.50 112 ARG A N 1
ATOM 825 C CA . ARG A 1 112 ? -11.282 -1.854 7.297 1.00 98.50 112 ARG A CA 1
ATOM 826 C C . ARG A 1 112 ? -11.062 -0.548 6.526 1.00 98.50 112 ARG A C 1
ATOM 828 O O . ARG A 1 112 ? -9.925 -0.176 6.242 1.00 98.50 112 ARG A O 1
ATOM 835 N N . THR A 1 113 ? -12.125 0.202 6.236 1.00 98.56 113 THR A N 1
ATOM 836 C CA . THR A 1 113 ? -12.029 1.514 5.574 1.00 98.56 113 THR A CA 1
ATOM 837 C C . THR A 1 113 ? -11.305 2.537 6.452 1.00 98.56 113 THR A C 1
ATOM 839 O O . THR A 1 113 ? -10.371 3.180 5.979 1.00 98.56 113 THR A O 1
ATOM 842 N N . LEU A 1 114 ? -11.652 2.640 7.741 1.00 98.56 114 LEU A N 1
ATOM 843 C CA . LEU A 1 114 ? -10.939 3.517 8.681 1.00 98.56 114 LEU A CA 1
ATOM 844 C C . LEU A 1 114 ? -9.449 3.156 8.765 1.00 98.56 114 LEU A C 1
ATOM 846 O O . LEU A 1 114 ? -8.585 4.029 8.659 1.00 98.56 114 LEU A O 1
ATOM 850 N N . ALA A 1 115 ? -9.146 1.861 8.881 1.00 98.31 115 ALA A N 1
ATOM 851 C CA . ALA A 1 115 ? -7.782 1.357 8.973 1.00 98.31 115 ALA A CA 1
ATOM 852 C C . ALA A 1 115 ? -6.959 1.612 7.696 1.00 98.31 115 ALA A C 1
ATOM 854 O O . ALA A 1 115 ? -5.811 2.048 7.773 1.00 98.31 115 ALA A O 1
ATOM 855 N N . THR A 1 116 ? -7.534 1.400 6.506 1.00 97.81 116 THR A N 1
ATOM 856 C CA . THR A 1 116 ? -6.846 1.668 5.225 1.00 97.81 116 THR A CA 1
ATOM 857 C C . THR A 1 116 ? -6.581 3.156 4.993 1.00 97.81 116 THR A C 1
ATOM 859 O O . THR A 1 116 ? -5.511 3.510 4.483 1.00 97.81 116 THR A O 1
ATOM 862 N N . GLN A 1 117 ? -7.522 4.022 5.385 1.00 95.94 117 GLN A N 1
ATOM 863 C CA . GLN A 1 117 ? -7.377 5.476 5.311 1.00 95.94 117 GLN A CA 1
ATOM 864 C C . GLN A 1 117 ? -6.299 5.991 6.262 1.00 95.94 117 GLN A C 1
ATOM 866 O O . GLN A 1 117 ? -5.503 6.838 5.856 1.00 95.94 117 GLN A O 1
ATOM 871 N N . ARG A 1 118 ? -6.236 5.449 7.487 1.00 96.81 118 ARG A N 1
ATOM 872 C CA . ARG A 1 118 ? -5.192 5.797 8.457 1.00 96.81 118 ARG A CA 1
ATOM 873 C C . ARG A 1 118 ? -3.819 5.288 8.016 1.00 96.81 118 ARG A C 1
ATOM 875 O O . ARG A 1 118 ? -2.862 6.053 7.958 1.00 96.81 118 ARG A O 1
ATOM 882 N N . GLY A 1 119 ? -3.733 4.016 7.633 1.00 96.12 119 GLY A N 1
ATOM 883 C CA . GLY A 1 119 ? -2.473 3.361 7.300 1.00 96.12 119 GLY A CA 1
ATOM 884 C C . GLY A 1 119 ? -1.606 3.070 8.526 1.00 96.12 119 GLY A C 1
ATOM 885 O O . GLY A 1 119 ? -2.080 3.067 9.656 1.00 96.12 119 GLY A O 1
ATOM 886 N N . PHE A 1 120 ? -0.332 2.777 8.275 1.00 96.06 120 PHE A N 1
ATOM 887 C CA . PHE A 1 120 ? 0.624 2.337 9.289 1.00 96.06 120 PHE A CA 1
ATOM 888 C C . PHE A 1 120 ? 1.719 3.383 9.487 1.00 96.06 120 PHE A C 1
ATOM 890 O O . PHE A 1 120 ? 2.389 3.771 8.521 1.00 96.06 120 PHE A O 1
ATOM 897 N N . THR A 1 121 ? 1.961 3.776 10.733 1.00 93.81 121 THR A N 1
ATOM 898 C CA . THR A 1 121 ? 3.058 4.682 11.085 1.00 93.81 121 THR A CA 1
ATOM 899 C C . THR A 1 121 ? 4.344 3.881 11.253 1.00 93.81 121 THR A C 1
ATOM 901 O O . THR A 1 121 ? 4.381 2.870 11.947 1.00 93.81 121 THR A O 1
ATOM 904 N N . GLY A 1 122 ? 5.425 4.274 10.573 1.00 93.00 122 GLY A N 1
ATOM 905 C CA . GLY A 1 122 ? 6.667 3.490 10.603 1.00 93.00 122 GLY A CA 1
ATOM 906 C C . GLY A 1 122 ? 6.523 2.084 9.995 1.00 93.00 122 GLY A C 1
ATOM 907 O O . GLY A 1 122 ? 7.243 1.167 10.391 1.00 93.00 122 GLY A O 1
ATOM 908 N N . ALA A 1 123 ? 5.624 1.916 9.014 1.00 94.25 123 ALA A N 1
ATOM 909 C CA . ALA A 1 123 ? 5.236 0.629 8.422 1.00 94.25 123 ALA A CA 1
ATOM 910 C C . ALA A 1 123 ? 6.413 -0.301 8.079 1.00 94.25 123 ALA A C 1
ATOM 912 O O . ALA A 1 123 ? 6.350 -1.504 8.312 1.00 94.25 123 ALA A O 1
ATOM 913 N N . ARG A 1 124 ? 7.518 0.253 7.561 1.00 91.75 124 ARG A N 1
ATOM 914 C CA . ARG A 1 124 ? 8.719 -0.519 7.210 1.00 91.75 124 ARG A CA 1
ATOM 915 C C . ARG A 1 124 ? 9.338 -1.238 8.413 1.00 91.75 124 ARG A C 1
ATOM 917 O O . ARG A 1 124 ? 9.822 -2.354 8.258 1.00 91.75 124 ARG A O 1
ATOM 924 N N . SER A 1 125 ? 9.348 -0.587 9.576 1.00 93.31 125 SER A N 1
ATOM 925 C CA . SER A 1 125 ? 9.837 -1.181 10.822 1.00 93.31 125 SER A CA 1
ATOM 926 C C . SER A 1 125 ? 8.846 -2.226 11.330 1.00 93.31 125 SER A C 1
ATOM 928 O O . SER A 1 125 ? 9.227 -3.364 11.588 1.00 93.31 125 SER A O 1
ATOM 930 N N . TYR A 1 126 ? 7.555 -1.884 11.365 1.00 95.12 126 TYR A N 1
ATOM 931 C CA . TYR A 1 126 ? 6.509 -2.783 11.854 1.00 95.12 126 TYR A CA 1
ATOM 932 C C . TYR A 1 126 ? 6.429 -4.096 11.056 1.00 95.12 126 TYR A C 1
ATOM 934 O O . TYR A 1 126 ? 6.420 -5.180 11.635 1.00 95.12 126 TYR A O 1
ATOM 942 N N . PHE A 1 127 ? 6.475 -4.021 9.724 1.00 96.00 127 PHE A N 1
ATOM 943 C CA . PHE A 1 127 ? 6.461 -5.187 8.833 1.00 96.00 127 PHE A CA 1
ATOM 944 C C . PHE A 1 127 ? 7.852 -5.781 8.556 1.00 96.00 127 PHE A C 1
ATOM 946 O O . PHE A 1 127 ? 8.031 -6.517 7.579 1.00 96.00 127 PHE A O 1
ATOM 953 N N . SER A 1 128 ? 8.846 -5.466 9.394 1.00 93.62 128 SER A N 1
ATOM 954 C CA . SER A 1 128 ? 10.112 -6.205 9.422 1.00 93.62 128 SER A CA 1
ATOM 955 C C . SER A 1 128 ? 9.985 -7.548 10.146 1.00 93.62 128 SER A C 1
ATOM 957 O O . SER A 1 128 ? 10.726 -8.475 9.818 1.00 93.62 128 SER A O 1
ATOM 959 N N . ASP A 1 129 ? 9.013 -7.685 11.058 1.00 94.69 129 ASP A N 1
ATOM 960 C CA . ASP A 1 129 ? 8.634 -8.982 11.615 1.00 94.69 129 ASP A CA 1
ATOM 961 C C . ASP A 1 129 ? 7.790 -9.758 10.581 1.00 94.69 129 ASP A C 1
ATOM 963 O O . ASP A 1 129 ? 6.706 -9.301 10.183 1.00 94.69 129 ASP A O 1
ATOM 967 N N . PRO A 1 130 ? 8.237 -10.949 10.137 1.00 95.00 130 PRO A N 1
ATOM 968 C CA . PRO A 1 130 ? 7.488 -11.760 9.185 1.00 95.00 130 PRO A CA 1
ATOM 969 C C . PRO A 1 130 ? 6.100 -12.181 9.688 1.00 95.00 130 PRO A C 1
ATOM 971 O O . PRO A 1 130 ? 5.236 -12.460 8.858 1.00 95.00 130 PRO A O 1
ATOM 974 N N . LYS A 1 131 ? 5.838 -12.207 11.002 1.00 96.06 131 LYS A N 1
ATOM 975 C CA . LYS A 1 131 ? 4.510 -12.519 11.553 1.00 96.06 131 LYS A CA 1
ATOM 976 C C . LYS A 1 131 ? 3.477 -11.464 11.169 1.00 96.06 131 LYS A C 1
ATOM 978 O O . LYS A 1 131 ? 2.391 -11.823 10.715 1.00 96.06 131 LYS A O 1
ATOM 983 N N . HIS A 1 132 ? 3.819 -10.179 11.272 1.00 96.44 132 HIS A N 1
ATOM 984 C CA . HIS A 1 132 ? 2.930 -9.092 10.847 1.00 96.44 132 HIS A CA 1
ATOM 985 C C . HIS A 1 132 ? 2.707 -9.126 9.333 1.00 96.44 132 HIS A C 1
ATOM 987 O O . HIS A 1 132 ? 1.584 -8.950 8.863 1.00 96.44 132 HIS A O 1
ATOM 993 N N . GLY A 1 133 ? 3.763 -9.422 8.565 1.00 97.44 133 GLY A N 1
ATOM 994 C CA . GLY A 1 133 ? 3.659 -9.626 7.120 1.00 97.44 133 GLY A CA 1
ATOM 995 C C . GLY A 1 133 ? 2.706 -10.767 6.757 1.00 97.44 133 GLY A C 1
ATOM 996 O O . GLY A 1 133 ? 1.830 -10.591 5.915 1.00 97.44 133 GLY A O 1
ATOM 997 N N . ALA A 1 134 ? 2.824 -11.916 7.425 1.00 98.06 134 ALA A N 1
ATOM 998 C CA . ALA A 1 134 ? 1.959 -13.072 7.200 1.00 98.06 134 ALA A CA 1
ATOM 999 C C . ALA A 1 134 ? 0.489 -12.781 7.548 1.00 98.06 134 ALA A C 1
ATOM 1001 O O . ALA A 1 134 ? -0.402 -13.155 6.785 1.00 98.06 134 ALA A O 1
ATOM 1002 N N . ARG A 1 135 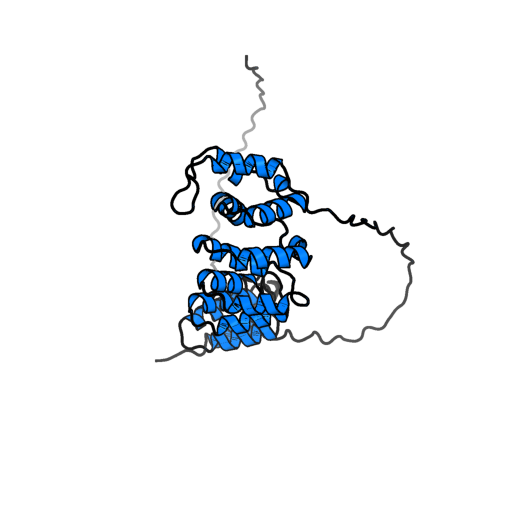? 0.231 -12.065 8.654 1.00 97.94 135 ARG A N 1
ATOM 1003 C CA . ARG A 1 135 ? -1.116 -11.587 9.014 1.00 97.94 135 ARG A CA 1
ATOM 1004 C C . ARG A 1 135 ? -1.702 -10.694 7.921 1.00 97.94 135 ARG A C 1
ATOM 1006 O O . ARG A 1 135 ? -2.801 -10.958 7.441 1.00 97.94 135 ARG A O 1
ATOM 1013 N N . LEU A 1 136 ? -0.946 -9.698 7.455 1.00 98.50 136 LEU A N 1
ATOM 1014 C CA . LEU A 1 136 ? -1.397 -8.807 6.384 1.00 98.50 136 LEU A CA 1
ATOM 1015 C C . LEU A 1 136 ? -1.657 -9.560 5.067 1.00 98.50 136 LEU A C 1
ATOM 1017 O O . LEU A 1 136 ? -2.649 -9.283 4.400 1.00 98.50 136 LEU A O 1
ATOM 1021 N N . LEU A 1 137 ? -0.827 -10.542 4.701 1.00 98.44 137 LEU A N 1
ATOM 1022 C CA . LEU A 1 137 ? -1.083 -11.391 3.529 1.00 98.44 137 LEU A CA 1
ATOM 1023 C C . LEU A 1 137 ? -2.395 -12.173 3.659 1.00 98.44 137 LEU A C 1
ATOM 1025 O O . LEU A 1 137 ? -3.152 -12.250 2.695 1.00 98.44 137 LEU A O 1
ATOM 1029 N N . ALA A 1 138 ? -2.692 -12.708 4.846 1.00 98.31 138 ALA A N 1
ATOM 1030 C CA . ALA A 1 138 ? -3.947 -13.409 5.102 1.00 98.31 138 ALA A CA 1
ATOM 1031 C C . ALA A 1 138 ? -5.173 -12.482 5.013 1.00 98.31 138 ALA A C 1
ATOM 1033 O O . ALA A 1 138 ? -6.241 -12.926 4.592 1.00 98.31 138 ALA A O 1
ATOM 1034 N N . VAL A 1 139 ? -5.028 -11.204 5.382 1.00 98.38 139 VAL A N 1
ATOM 1035 C CA . VAL A 1 139 ? -6.063 -10.184 5.152 1.00 98.38 139 VAL A CA 1
ATOM 1036 C C . VAL A 1 139 ? -6.252 -9.938 3.655 1.00 98.38 139 VAL A C 1
ATOM 1038 O O . VAL A 1 139 ? -7.380 -9.984 3.171 1.00 98.38 139 VAL A O 1
ATOM 1041 N N . ILE A 1 140 ? -5.160 -9.721 2.914 1.00 98.44 140 ILE A N 1
ATOM 1042 C CA . ILE A 1 140 ? -5.197 -9.447 1.468 1.00 98.44 140 ILE A CA 1
ATOM 1043 C C . ILE A 1 140 ? -5.879 -10.591 0.706 1.00 98.44 140 ILE A C 1
ATOM 1045 O O . ILE A 1 140 ? -6.732 -10.336 -0.137 1.00 98.44 140 ILE A O 1
ATOM 1049 N N . ASP A 1 141 ? -5.560 -11.845 1.036 1.00 97.81 141 ASP A N 1
ATOM 1050 C CA . ASP A 1 141 ? -6.153 -13.035 0.407 1.00 97.81 141 ASP A CA 1
ATOM 1051 C C . ASP A 1 141 ? -7.678 -13.133 0.613 1.00 97.81 141 ASP A C 1
ATOM 1053 O O . ASP A 1 141 ? -8.419 -13.646 -0.234 1.00 97.81 141 ASP A O 1
ATOM 1057 N N . LYS A 1 142 ? -8.179 -12.598 1.730 1.00 97.50 142 LYS A N 1
ATOM 1058 C CA . LYS A 1 142 ? -9.600 -12.628 2.100 1.00 97.50 142 LYS A CA 1
ATOM 1059 C C . LYS A 1 142 ? -10.374 -11.385 1.681 1.00 97.50 142 LYS A C 1
ATOM 1061 O O . LYS A 1 142 ? -11.603 -11.438 1.687 1.00 97.50 142 LYS A O 1
ATOM 1066 N N . GLU A 1 143 ? -9.708 -10.295 1.310 1.00 97.94 143 GLU A N 1
ATOM 1067 C CA . GLU A 1 143 ? -10.400 -9.064 0.941 1.00 97.94 143 GLU A CA 1
ATOM 1068 C C . GLU A 1 143 ? -11.208 -9.247 -0.350 1.00 97.94 143 GLU A C 1
ATOM 1070 O O . GLU A 1 143 ? -10.775 -9.884 -1.313 1.00 97.94 143 GLU A O 1
ATOM 1075 N N . ARG A 1 144 ? -12.417 -8.689 -0.359 1.00 96.25 144 ARG A N 1
ATOM 1076 C CA . ARG A 1 144 ? -13.342 -8.714 -1.496 1.00 96.25 144 ARG A CA 1
ATOM 1077 C C . ARG A 1 144 ? -13.821 -7.319 -1.895 1.00 96.25 144 ARG A C 1
ATOM 1079 O O . ARG A 1 144 ? -14.359 -7.172 -2.985 1.00 96.25 144 ARG A O 1
ATOM 1086 N N . GLU A 1 145 ? -13.623 -6.303 -1.058 1.00 97.50 145 GLU A N 1
ATOM 1087 C CA . GLU A 1 145 ? -13.990 -4.928 -1.378 1.00 97.50 145 GLU A CA 1
ATOM 1088 C C . GLU A 1 145 ? -12.969 -4.298 -2.335 1.00 97.50 145 GLU A C 1
ATOM 1090 O O . GLU A 1 145 ? -11.871 -3.889 -1.944 1.00 97.50 145 GLU A O 1
ATOM 1095 N N . GLU A 1 146 ? -13.366 -4.154 -3.600 1.00 96.62 146 GLU A N 1
ATOM 1096 C CA . GLU A 1 146 ? -12.489 -3.664 -4.669 1.00 96.62 146 GLU A CA 1
ATOM 1097 C C . GLU A 1 146 ? -11.912 -2.269 -4.410 1.00 96.62 146 GLU A C 1
ATOM 1099 O O . GLU A 1 146 ? -10.787 -1.959 -4.822 1.00 96.62 146 GLU A O 1
ATOM 1104 N N . ARG A 1 147 ? -12.662 -1.423 -3.694 1.00 95.88 147 ARG A N 1
ATOM 1105 C CA . ARG A 1 147 ? -12.231 -0.070 -3.322 1.00 95.88 147 ARG A CA 1
ATOM 1106 C C . ARG A 1 147 ? -11.000 -0.081 -2.418 1.00 95.88 147 ARG A C 1
ATOM 1108 O O . ARG A 1 147 ? -10.212 0.863 -2.457 1.00 95.88 147 ARG A O 1
ATOM 1115 N N . LEU A 1 148 ? -10.798 -1.145 -1.639 1.00 97.94 148 LEU A N 1
ATOM 1116 C CA . LEU A 1 148 ? -9.667 -1.246 -0.721 1.00 97.94 148 LEU A CA 1
ATOM 1117 C C . LEU A 1 148 ? -8.400 -1.802 -1.382 1.00 97.94 148 LEU A C 1
ATOM 1119 O O . LEU A 1 148 ? -7.298 -1.602 -0.869 1.00 97.94 148 LEU A O 1
ATOM 1123 N N . PHE A 1 149 ? -8.512 -2.443 -2.548 1.00 98.50 149 PHE A N 1
ATOM 1124 C CA . PHE A 1 149 ? -7.391 -3.101 -3.223 1.00 98.50 149 PHE A CA 1
ATOM 1125 C C . PHE A 1 149 ? -6.207 -2.182 -3.526 1.00 98.50 149 PHE A C 1
ATOM 1127 O O . PHE A 1 149 ? -5.059 -2.604 -3.390 1.00 98.50 149 PHE A O 1
ATOM 1134 N N . TYR A 1 150 ? -6.450 -0.913 -3.861 1.00 98.06 150 TYR A N 1
ATOM 1135 C CA . TYR A 1 150 ? -5.363 0.051 -4.038 1.00 98.06 150 TYR A CA 1
ATOM 1136 C C . TYR A 1 150 ? -4.548 0.243 -2.744 1.00 98.06 150 TYR A C 1
ATOM 1138 O O . TYR A 1 150 ? -3.316 0.276 -2.779 1.00 98.06 150 TYR A O 1
ATOM 1146 N N . TYR A 1 151 ? -5.205 0.325 -1.584 1.00 98.25 151 TYR A N 1
ATOM 1147 C CA . TYR A 1 151 ? -4.528 0.458 -0.290 1.00 98.25 151 TYR A CA 1
ATOM 1148 C C . TYR A 1 151 ? -3.779 -0.820 0.078 1.00 98.25 151 TYR A C 1
ATOM 1150 O O . TYR A 1 151 ? -2.623 -0.751 0.493 1.00 98.25 151 TYR A O 1
ATOM 1158 N N . TYR A 1 152 ? -4.388 -1.982 -0.157 1.00 98.56 152 TYR A N 1
ATOM 1159 C CA . TYR A 1 152 ? -3.745 -3.271 0.082 1.00 98.56 152 TYR A CA 1
ATOM 1160 C C . TYR A 1 152 ? -2.517 -3.504 -0.802 1.00 98.56 152 TYR A C 1
ATOM 1162 O O . TYR A 1 152 ? -1.516 -4.010 -0.303 1.00 98.56 152 TYR A O 1
ATOM 1170 N N . GLY A 1 153 ? -2.524 -3.059 -2.063 1.00 98.56 153 GLY A N 1
ATOM 1171 C CA . GLY A 1 153 ? -1.331 -3.104 -2.917 1.00 98.56 153 GLY A CA 1
ATOM 1172 C C . GLY A 1 153 ? -0.180 -2.263 -2.350 1.00 98.56 153 GLY A C 1
ATOM 1173 O O . GLY A 1 153 ? 0.972 -2.699 -2.340 1.00 98.56 153 GLY A O 1
ATOM 1174 N N . ARG A 1 154 ? -0.490 -1.089 -1.781 1.00 98.06 154 ARG A N 1
ATOM 1175 C CA . ARG A 1 154 ? 0.494 -0.260 -1.065 1.00 98.06 154 ARG A CA 1
ATOM 1176 C C . ARG A 1 154 ? 0.994 -0.955 0.202 1.00 98.06 154 ARG A C 1
ATOM 1178 O O . ARG A 1 154 ? 2.188 -0.923 0.469 1.00 98.06 154 ARG A O 1
ATOM 1185 N N . PHE A 1 155 ? 0.109 -1.580 0.976 1.00 98.44 155 PHE A N 1
ATOM 1186 C CA . PHE A 1 155 ? 0.484 -2.271 2.211 1.00 98.44 155 PHE A CA 1
ATOM 1187 C C . PHE A 1 155 ? 1.324 -3.524 1.949 1.00 98.44 155 PHE A C 1
ATOM 1189 O O . PHE A 1 155 ? 2.296 -3.755 2.663 1.00 98.44 155 PHE A O 1
ATOM 1196 N N . ALA A 1 156 ? 1.040 -4.275 0.881 1.00 98.25 156 ALA A N 1
ATOM 1197 C CA . ALA A 1 156 ? 1.870 -5.397 0.445 1.00 98.25 156 ALA A CA 1
ATOM 1198 C C . ALA A 1 156 ? 3.326 -4.968 0.190 1.00 98.25 156 ALA A C 1
ATOM 1200 O O . ALA A 1 156 ? 4.254 -5.695 0.539 1.00 98.25 156 ALA A O 1
ATOM 1201 N N . ALA A 1 157 ? 3.540 -3.755 -0.338 1.00 97.62 157 ALA A N 1
ATOM 1202 C CA . ALA A 1 157 ? 4.877 -3.195 -0.530 1.00 97.62 157 ALA A CA 1
ATOM 1203 C C . ALA A 1 157 ? 5.636 -2.915 0.778 1.00 97.62 157 ALA A C 1
ATOM 1205 O O . ALA A 1 157 ? 6.862 -2.827 0.743 1.00 97.62 157 ALA A O 1
ATOM 1206 N N . TYR A 1 158 ? 4.952 -2.776 1.920 1.00 97.19 158 TYR A N 1
ATOM 1207 C CA . TYR A 1 158 ? 5.599 -2.569 3.220 1.00 97.19 158 TYR A CA 1
ATOM 1208 C C . TYR A 1 158 ? 6.228 -3.842 3.783 1.00 97.19 158 TYR A C 1
ATOM 1210 O O . TYR A 1 158 ? 7.195 -3.748 4.539 1.00 97.19 158 TYR A O 1
ATOM 1218 N N . ILE A 1 159 ? 5.757 -5.019 3.366 1.00 97.38 159 ILE A N 1
ATOM 1219 C CA . ILE A 1 159 ? 6.212 -6.310 3.884 1.00 97.38 159 ILE A CA 1
ATOM 1220 C C . ILE A 1 159 ? 7.676 -6.559 3.509 1.00 97.38 159 ILE A C 1
ATOM 1222 O O . ILE A 1 159 ? 8.011 -6.761 2.342 1.00 97.38 159 ILE A O 1
ATOM 1226 N N . ASN A 1 160 ? 8.558 -6.604 4.511 1.00 90.25 160 ASN A N 1
ATOM 1227 C CA . ASN A 1 160 ? 9.958 -6.981 4.325 1.00 90.25 160 ASN A CA 1
ATOM 1228 C C . ASN A 1 160 ? 10.125 -8.502 4.469 1.00 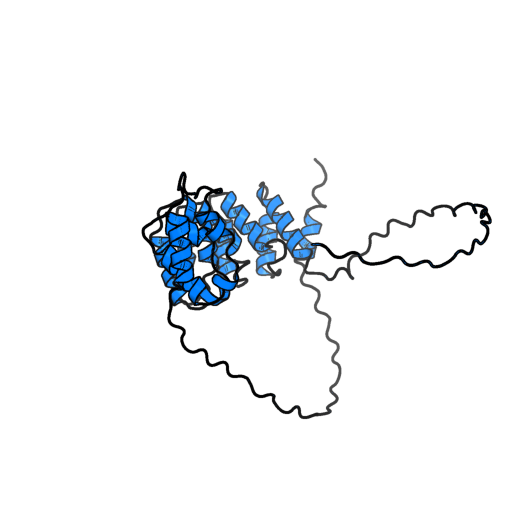90.25 160 ASN A C 1
ATOM 1230 O O . ASN A 1 160 ? 10.685 -9.005 5.440 1.00 90.25 160 ASN A O 1
ATOM 1234 N N . GLY A 1 161 ? 9.570 -9.243 3.511 1.00 87.69 161 GLY A N 1
ATOM 1235 C CA . GLY A 1 161 ? 9.424 -10.696 3.593 1.00 87.69 161 GLY A CA 1
ATOM 1236 C C . GLY A 1 161 ? 10.224 -11.483 2.563 1.00 87.69 161 GLY A C 1
ATOM 1237 O O . GLY A 1 161 ? 9.902 -12.638 2.342 1.00 87.69 161 GLY A O 1
ATOM 1238 N N . GLU A 1 162 ? 11.235 -10.911 1.901 1.00 91.25 162 GLU A N 1
ATOM 1239 C CA . GLU A 1 162 ? 11.928 -11.565 0.770 1.00 91.25 162 GLU A CA 1
ATOM 1240 C C . GLU A 1 162 ? 12.345 -13.020 1.061 1.00 91.25 162 GLU A C 1
ATOM 1242 O O . GLU A 1 162 ? 12.134 -13.907 0.231 1.00 91.25 162 GLU A O 1
ATOM 1247 N N . LYS A 1 163 ? 12.919 -13.271 2.244 1.00 91.94 163 LYS A N 1
ATOM 1248 C CA . LYS A 1 163 ? 13.455 -14.588 2.623 1.00 91.94 163 LYS A CA 1
ATOM 1249 C C . LYS A 1 163 ? 12.398 -15.560 3.153 1.00 91.94 163 LYS A C 1
ATOM 1251 O O . LYS A 1 163 ? 12.613 -16.764 3.089 1.00 91.94 163 LYS A O 1
ATOM 1256 N N . THR A 1 164 ? 11.295 -15.053 3.697 1.00 96.38 164 THR A N 1
ATOM 1257 C CA . THR A 1 164 ? 10.301 -15.842 4.450 1.00 96.38 164 THR A CA 1
ATOM 1258 C C . THR A 1 164 ? 8.952 -15.939 3.745 1.00 96.38 164 THR A C 1
ATOM 1260 O O . THR A 1 164 ? 8.330 -16.990 3.776 1.00 96.38 164 THR A O 1
ATOM 1263 N N . LEU A 1 165 ? 8.528 -14.857 3.093 1.00 96.88 165 LEU A N 1
ATOM 1264 C CA . LEU A 1 165 ? 7.245 -14.667 2.407 1.00 96.88 165 LEU A CA 1
ATOM 1265 C C . LEU A 1 165 ? 7.433 -14.339 0.913 1.00 96.88 165 LEU A C 1
ATOM 1267 O O . LEU A 1 165 ? 6.534 -13.839 0.235 1.00 96.88 165 LEU A O 1
ATOM 1271 N N . GLY A 1 166 ? 8.643 -14.537 0.380 1.00 96.44 166 GLY A N 1
ATOM 1272 C CA . GLY A 1 166 ? 8.991 -14.110 -0.972 1.00 96.44 166 GLY A CA 1
ATOM 1273 C C . GLY A 1 166 ? 8.211 -14.843 -2.064 1.00 96.44 166 GLY A C 1
ATOM 1274 O O . GLY A 1 166 ? 8.094 -14.327 -3.175 1.00 96.44 166 GLY A O 1
ATOM 1275 N N . LYS A 1 167 ? 7.690 -16.047 -1.798 1.00 97.62 167 LYS A N 1
ATOM 1276 C CA . LYS A 1 167 ? 6.850 -16.782 -2.754 1.00 97.62 167 LYS A CA 1
ATOM 1277 C C . LYS A 1 167 ? 5.468 -16.136 -2.847 1.00 97.62 167 LYS A C 1
ATOM 1279 O O . LYS A 1 167 ? 4.992 -15.863 -3.945 1.00 97.62 167 LYS A O 1
ATOM 1284 N N . GLU A 1 168 ? 4.871 -15.848 -1.702 1.00 98.06 168 GLU A N 1
ATOM 1285 C CA . GLU A 1 168 ? 3.561 -15.228 -1.532 1.00 98.06 168 GLU A CA 1
ATOM 1286 C C . GLU A 1 168 ? 3.563 -13.810 -2.114 1.00 98.06 168 GLU A C 1
ATOM 1288 O O . GLU A 1 168 ? 2.710 -13.467 -2.930 1.00 98.06 168 GLU A O 1
ATOM 1293 N N . LEU A 1 169 ? 4.589 -13.014 -1.797 1.00 97.62 169 LEU A N 1
ATOM 1294 C CA . LEU A 1 169 ? 4.757 -11.664 -2.342 1.00 97.62 169 LEU A CA 1
ATOM 1295 C C . LEU A 1 169 ? 4.923 -11.655 -3.869 1.00 97.62 169 LEU A C 1
ATOM 1297 O O . LEU A 1 169 ? 4.391 -10.771 -4.536 1.00 97.62 169 LEU A O 1
ATOM 1301 N N . ARG A 1 170 ? 5.621 -12.642 -4.451 1.00 97.75 170 ARG A N 1
ATOM 1302 C CA . ARG A 1 170 ? 5.694 -12.784 -5.917 1.00 97.75 170 ARG A CA 1
ATOM 1303 C C . ARG A 1 170 ? 4.351 -13.185 -6.519 1.00 97.75 170 ARG A C 1
ATOM 1305 O O . ARG A 1 170 ? 4.015 -12.698 -7.592 1.00 97.75 170 ARG A O 1
ATOM 1312 N N . ALA A 1 171 ? 3.575 -14.036 -5.848 1.00 97.94 171 ALA A N 1
ATOM 1313 C CA . ALA A 1 171 ? 2.250 -14.429 -6.326 1.00 97.94 171 ALA A CA 1
ATOM 1314 C C . ALA A 1 171 ? 1.294 -13.227 -6.415 1.00 97.94 171 ALA A C 1
ATOM 1316 O O . ALA A 1 171 ? 0.543 -13.115 -7.384 1.00 97.94 171 ALA A O 1
ATOM 1317 N N . LEU A 1 172 ? 1.395 -12.278 -5.477 1.00 98.00 172 LEU A N 1
ATOM 1318 C CA . LEU A 1 172 ? 0.625 -11.029 -5.492 1.00 98.00 172 LEU A CA 1
ATOM 1319 C C . LEU A 1 172 ? 0.897 -10.139 -6.716 1.00 98.00 172 LEU A C 1
ATOM 1321 O O . LEU A 1 172 ? 0.056 -9.306 -7.055 1.00 98.00 172 LEU A O 1
ATOM 1325 N N . ALA A 1 173 ? 2.013 -10.327 -7.428 1.00 97.38 173 ALA A N 1
ATOM 1326 C CA . ALA A 1 173 ? 2.243 -9.635 -8.696 1.00 97.38 173 ALA A CA 1
ATOM 1327 C C . ALA A 1 173 ? 1.224 -10.025 -9.784 1.00 97.38 173 ALA A C 1
ATOM 1329 O O . ALA A 1 173 ? 1.051 -9.274 -10.733 1.00 97.38 173 ALA A O 1
ATOM 1330 N N . ASN A 1 174 ? 0.509 -11.145 -9.623 1.00 97.56 174 ASN A N 1
ATOM 1331 C CA . ASN A 1 174 ? -0.565 -11.597 -10.511 1.00 97.56 174 ASN A CA 1
ATOM 1332 C C . ASN A 1 174 ? -1.963 -11.432 -9.887 1.00 97.56 174 ASN A C 1
ATOM 1334 O O . ASN A 1 174 ? -2.908 -12.099 -10.307 1.00 97.56 174 ASN A O 1
ATOM 1338 N N . HIS A 1 175 ? -2.110 -10.580 -8.866 1.00 98.31 175 HIS A N 1
ATOM 1339 C CA . HIS A 1 175 ? -3.406 -10.342 -8.229 1.00 98.31 175 HIS A CA 1
ATOM 1340 C C . HIS A 1 175 ? -4.463 -9.919 -9.272 1.00 98.31 175 HIS A C 1
ATOM 1342 O O . HIS A 1 175 ? -4.158 -9.080 -10.128 1.00 98.31 175 HIS A O 1
ATOM 1348 N N . PRO A 1 176 ? -5.706 -10.441 -9.223 1.00 97.81 176 PRO A N 1
ATOM 1349 C CA . PRO A 1 176 ? -6.707 -10.194 -10.267 1.00 97.81 176 PRO A CA 1
ATOM 1350 C C . PRO A 1 176 ? -7.056 -8.709 -10.424 1.00 97.81 176 PRO A C 1
ATOM 1352 O O . PRO A 1 176 ? -7.259 -8.228 -11.537 1.00 97.81 176 PRO A O 1
ATOM 1355 N N . ALA A 1 177 ? -7.064 -7.956 -9.325 1.00 98.25 177 ALA A N 1
ATOM 1356 C CA . ALA A 1 177 ? -7.385 -6.536 -9.355 1.00 98.25 177 ALA A CA 1
ATOM 1357 C C . ALA A 1 177 ? -6.230 -5.670 -9.884 1.00 98.25 177 ALA A C 1
ATOM 1359 O O . ALA A 1 177 ? -5.157 -5.599 -9.279 1.00 98.25 177 ALA A O 1
ATOM 1360 N N . THR A 1 178 ? -6.476 -4.949 -10.979 1.00 98.56 178 THR A N 1
ATOM 1361 C CA . THR A 1 178 ? -5.502 -4.037 -11.600 1.00 98.56 178 THR A CA 1
ATOM 1362 C C . THR A 1 178 ? -5.046 -2.924 -10.653 1.00 98.56 178 THR A C 1
ATOM 1364 O O . THR A 1 178 ? -3.855 -2.632 -10.583 1.00 98.56 178 THR A O 1
ATOM 1367 N N . ASN A 1 179 ? -5.958 -2.317 -9.886 1.00 98.06 179 ASN A N 1
ATOM 1368 C CA . ASN A 1 179 ? -5.623 -1.239 -8.947 1.00 98.06 179 ASN A CA 1
ATOM 1369 C C . ASN A 1 179 ? -4.712 -1.714 -7.796 1.00 98.06 179 ASN A C 1
ATOM 1371 O O . ASN A 1 179 ? -3.845 -0.954 -7.361 1.00 98.06 179 ASN A O 1
ATOM 1375 N N . PHE A 1 180 ? -4.848 -2.972 -7.354 1.00 98.75 180 PHE A N 1
ATOM 1376 C CA . PHE A 1 180 ? -3.900 -3.614 -6.439 1.00 98.75 180 PHE A CA 1
ATOM 1377 C C . PHE A 1 180 ? -2.512 -3.685 -7.072 1.00 98.75 180 PHE A C 1
ATOM 1379 O O . PHE A 1 180 ? -1.553 -3.157 -6.507 1.00 98.75 180 PHE A O 1
ATOM 1386 N N . ARG A 1 181 ? -2.405 -4.302 -8.262 1.00 98.75 181 ARG A N 1
ATOM 1387 C CA . ARG A 1 181 ? -1.118 -4.488 -8.953 1.00 98.75 181 ARG A CA 1
ATOM 1388 C C . ARG A 1 181 ? -0.441 -3.153 -9.235 1.00 98.75 181 ARG A C 1
ATOM 1390 O O . ARG A 1 181 ? 0.753 -3.017 -8.999 1.00 98.75 181 ARG A O 1
ATOM 1397 N N . GLN A 1 182 ? -1.208 -2.146 -9.654 1.00 98.62 182 GLN A N 1
ATOM 1398 C CA . GLN A 1 182 ? -0.714 -0.792 -9.895 1.00 98.62 182 GLN A CA 1
ATOM 1399 C C . GLN A 1 182 ? -0.092 -0.197 -8.628 1.00 98.62 182 GLN A C 1
ATOM 1401 O O . GLN A 1 182 ? 1.044 0.272 -8.658 1.00 98.62 182 GLN A O 1
ATOM 1406 N N . SER A 1 183 ? -0.824 -0.226 -7.513 1.00 98.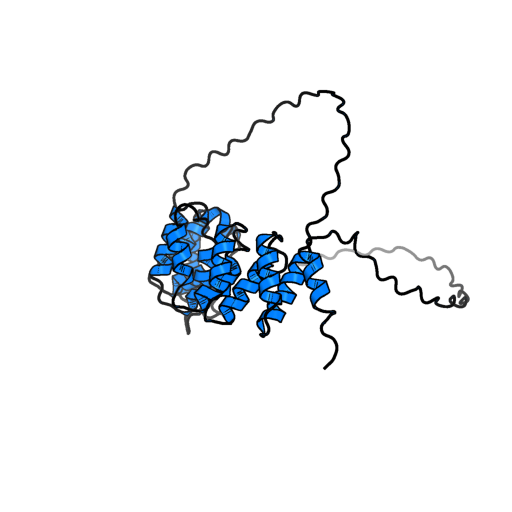50 183 SER A N 1
ATOM 1407 C CA . SER A 1 183 ? -0.344 0.322 -6.245 1.00 98.50 183 SER A CA 1
ATOM 1408 C C . SER A 1 183 ? 0.874 -0.440 -5.721 1.00 98.50 183 SER A C 1
ATOM 1410 O O . SER A 1 183 ? 1.840 0.166 -5.251 1.00 98.50 183 SER A O 1
ATOM 1412 N N . PHE A 1 184 ? 0.882 -1.766 -5.865 1.00 98.62 184 PHE A N 1
ATOM 1413 C CA . PHE A 1 184 ? 2.016 -2.591 -5.466 1.00 98.62 184 PHE A CA 1
ATOM 1414 C C . PHE A 1 184 ? 3.263 -2.282 -6.312 1.00 98.62 184 PHE A C 1
ATOM 1416 O O . PHE A 1 184 ? 4.337 -2.027 -5.762 1.00 98.62 184 PHE A O 1
ATOM 1423 N N . ALA A 1 185 ? 3.108 -2.184 -7.636 1.00 98.50 185 ALA A N 1
ATOM 1424 C CA . ALA A 1 185 ? 4.171 -1.821 -8.571 1.00 98.50 185 ALA A CA 1
ATOM 1425 C C . ALA A 1 185 ? 4.776 -0.435 -8.293 1.00 98.50 185 ALA A C 1
ATOM 1427 O O . ALA A 1 185 ? 5.991 -0.252 -8.419 1.00 98.50 185 ALA A O 1
ATOM 1428 N N . GLU A 1 186 ? 3.947 0.538 -7.898 1.00 97.81 186 GLU A N 1
ATOM 1429 C CA . GLU A 1 186 ? 4.389 1.901 -7.583 1.00 97.81 186 GLU A CA 1
ATOM 1430 C C . GLU A 1 186 ? 5.224 1.966 -6.295 1.00 97.81 186 GLU A C 1
ATOM 1432 O O . GLU A 1 186 ? 6.144 2.783 -6.196 1.00 97.81 186 GLU A O 1
ATOM 1437 N N . ASN A 1 187 ? 4.929 1.102 -5.316 1.00 97.31 187 ASN A N 1
ATOM 1438 C CA . ASN A 1 187 ? 5.455 1.215 -3.955 1.00 97.31 187 ASN A CA 1
ATOM 1439 C C . ASN A 1 187 ? 6.525 0.176 -3.587 1.00 97.31 187 ASN A C 1
ATOM 1441 O O . ASN A 1 187 ? 7.276 0.434 -2.648 1.00 97.31 187 ASN A O 1
ATOM 1445 N N . ALA A 1 188 ? 6.654 -0.949 -4.298 1.00 96.06 188 ALA A N 1
ATOM 1446 C CA . ALA A 1 188 ? 7.581 -2.027 -3.922 1.00 96.06 188 ALA A CA 1
ATOM 1447 C C . ALA A 1 188 ? 9.047 -1.559 -3.816 1.00 96.06 188 ALA A C 1
ATOM 1449 O O . ALA A 1 188 ? 9.640 -1.570 -2.737 1.00 96.06 188 ALA A O 1
ATOM 1450 N N . LEU A 1 189 ? 9.626 -1.080 -4.921 1.00 96.06 189 LEU A N 1
ATOM 1451 C CA . LEU A 1 189 ? 11.033 -0.666 -4.971 1.00 96.06 189 LEU A CA 1
ATOM 1452 C C . LEU A 1 189 ? 11.359 0.580 -4.119 1.00 96.06 189 LEU A C 1
ATOM 1454 O O . LEU A 1 189 ? 12.402 0.586 -3.467 1.00 96.06 189 LEU A O 1
ATOM 1458 N N . PRO A 1 190 ? 10.514 1.629 -4.069 1.00 94.56 190 PRO A N 1
ATOM 1459 C CA . PRO A 1 190 ? 10.793 2.802 -3.239 1.00 94.56 190 PRO A CA 1
ATOM 1460 C C . PRO A 1 190 ? 10.760 2.488 -1.743 1.00 94.56 190 PRO A C 1
ATOM 1462 O O . PRO A 1 190 ? 11.452 3.145 -0.966 1.00 94.56 190 PRO A O 1
ATOM 1465 N N . THR A 1 191 ? 9.960 1.495 -1.343 1.00 94.75 191 THR A N 1
ATOM 1466 C CA . THR A 1 191 ? 9.880 1.042 0.048 1.00 94.75 191 THR A CA 1
ATOM 1467 C C . THR A 1 191 ? 11.099 0.205 0.422 1.00 94.75 191 THR A C 1
ATOM 1469 O O . THR A 1 191 ? 11.749 0.475 1.436 1.00 94.75 191 THR A O 1
ATOM 1472 N N . HIS A 1 192 ? 11.443 -0.765 -0.428 1.00 93.31 192 HIS A N 1
ATOM 1473 C CA . HIS A 1 192 ? 12.557 -1.688 -0.234 1.00 93.31 192 HIS A CA 1
ATOM 1474 C C . HIS A 1 192 ? 13.478 -1.664 -1.464 1.00 93.31 192 HIS A C 1
ATOM 1476 O O . HIS A 1 192 ? 13.295 -2.458 -2.383 1.00 93.31 192 HIS A O 1
ATOM 1482 N N . PRO A 1 193 ? 14.485 -0.771 -1.520 1.00 92.81 193 PRO A N 1
ATOM 1483 C CA . PRO A 1 193 ? 15.372 -0.644 -2.678 1.00 92.81 193 PRO A CA 1
ATOM 1484 C C . PRO A 1 193 ? 16.419 -1.773 -2.715 1.00 92.81 193 PRO A C 1
ATOM 1486 O O . PRO A 1 193 ? 17.602 -1.549 -2.469 1.00 92.81 193 PRO A O 1
ATOM 1489 N N . ASN A 1 194 ? 15.970 -3.000 -2.981 1.00 93.50 194 ASN A N 1
ATOM 1490 C CA . ASN A 1 194 ? 16.772 -4.223 -3.039 1.00 93.50 194 ASN A CA 1
ATOM 1491 C C . ASN A 1 194 ? 16.487 -5.034 -4.320 1.00 93.50 194 ASN A C 1
ATOM 1493 O O . ASN A 1 194 ? 15.570 -4.723 -5.084 1.00 93.50 194 ASN A O 1
ATOM 1497 N N . GLU A 1 195 ? 17.278 -6.085 -4.551 1.00 95.06 195 GLU A N 1
ATOM 1498 C CA . GLU A 1 195 ? 17.174 -6.920 -5.757 1.00 95.06 195 GLU A CA 1
ATOM 1499 C C . GLU A 1 195 ? 15.834 -7.654 -5.871 1.00 95.06 195 GLU A C 1
ATOM 1501 O O . GLU A 1 195 ? 15.300 -7.786 -6.972 1.00 95.06 195 GLU A O 1
ATOM 1506 N N . PHE A 1 196 ? 15.236 -8.079 -4.756 1.00 96.31 196 PHE A N 1
ATOM 1507 C CA . PHE A 1 196 ? 13.915 -8.707 -4.778 1.00 96.31 196 PHE A CA 1
ATOM 1508 C C . PHE A 1 196 ? 12.829 -7.767 -5.289 1.00 96.31 196 PHE A C 1
ATOM 1510 O O . PHE A 1 196 ? 12.077 -8.129 -6.195 1.00 96.31 196 PHE A O 1
ATOM 1517 N N . SER A 1 197 ? 12.773 -6.542 -4.766 1.00 96.62 197 SER A N 1
ATOM 1518 C CA . SER A 1 197 ? 11.778 -5.555 -5.191 1.00 96.62 197 SER A CA 1
ATOM 1519 C C . SER A 1 197 ? 12.042 -5.069 -6.612 1.00 96.62 197 SER A C 1
ATOM 1521 O O . SER A 1 197 ? 11.098 -4.835 -7.363 1.00 96.62 197 SER A O 1
ATOM 1523 N N . LEU A 1 198 ? 13.311 -4.984 -7.027 1.00 96.81 198 LEU A N 1
ATOM 1524 C CA . LEU A 1 198 ? 13.663 -4.755 -8.428 1.00 96.81 198 LEU A CA 1
ATOM 1525 C C . LEU A 1 198 ? 13.172 -5.907 -9.322 1.00 96.81 198 LEU A C 1
ATOM 1527 O O . LEU A 1 198 ? 12.676 -5.663 -10.420 1.00 96.81 198 LEU A O 1
ATOM 1531 N N . GLY A 1 199 ? 13.260 -7.150 -8.844 1.00 97.50 199 GLY A N 1
ATOM 1532 C CA . GLY A 1 199 ? 12.684 -8.332 -9.482 1.00 97.50 199 GLY A CA 1
ATOM 1533 C C . GLY A 1 199 ? 11.164 -8.248 -9.640 1.00 97.50 199 GLY A C 1
ATOM 1534 O O . GLY A 1 199 ? 10.659 -8.534 -10.722 1.00 97.50 199 GLY A O 1
ATOM 1535 N N . LEU A 1 200 ? 10.437 -7.788 -8.617 1.00 97.88 200 LEU A N 1
ATOM 1536 C CA . LEU A 1 200 ? 8.994 -7.526 -8.719 1.00 97.88 200 LEU A CA 1
ATOM 1537 C C . LEU A 1 200 ? 8.688 -6.441 -9.758 1.00 97.88 200 LEU A C 1
ATOM 1539 O O . LEU A 1 200 ? 7.813 -6.623 -10.599 1.00 97.88 200 LEU A O 1
ATOM 1543 N N . VAL A 1 201 ? 9.439 -5.335 -9.752 1.00 97.81 201 VAL A N 1
ATOM 1544 C CA . VAL A 1 201 ? 9.271 -4.264 -10.748 1.00 97.81 201 VAL A CA 1
ATOM 1545 C C . VAL A 1 201 ? 9.476 -4.786 -12.169 1.00 97.81 201 VAL A C 1
ATOM 1547 O O . VAL A 1 201 ? 8.708 -4.407 -13.045 1.00 97.81 201 VAL A O 1
ATOM 1550 N N . LYS A 1 202 ? 10.438 -5.690 -12.406 1.00 97.88 202 LYS A N 1
ATOM 1551 C CA . LYS A 1 202 ? 10.608 -6.336 -13.721 1.00 97.88 202 LYS A CA 1
ATOM 1552 C C . LYS A 1 202 ? 9.343 -7.064 -14.173 1.00 97.88 202 LYS A C 1
ATOM 1554 O O . LYS A 1 202 ? 8.947 -6.880 -15.313 1.00 97.88 202 LYS A O 1
ATOM 1559 N N . VAL A 1 203 ? 8.683 -7.807 -13.281 1.00 98.06 203 VAL A N 1
ATOM 1560 C CA . VAL A 1 203 ? 7.403 -8.470 -13.591 1.00 98.06 203 VAL A CA 1
ATOM 1561 C C . VAL A 1 203 ? 6.335 -7.439 -13.971 1.00 98.06 203 VAL A C 1
ATOM 1563 O O . VAL A 1 203 ? 5.674 -7.584 -14.993 1.00 98.06 203 VAL A O 1
ATOM 1566 N N . PHE A 1 204 ? 6.204 -6.355 -13.203 1.00 98.56 204 PHE A N 1
ATOM 1567 C CA . PHE A 1 204 ? 5.198 -5.322 -13.473 1.00 98.56 204 PHE A CA 1
ATOM 1568 C C . PHE A 1 204 ? 5.458 -4.495 -14.741 1.00 98.56 204 PHE A C 1
ATOM 1570 O O . PHE A 1 204 ? 4.524 -3.911 -15.287 1.00 98.56 204 PHE A O 1
ATOM 1577 N N . LEU A 1 205 ? 6.702 -4.423 -15.227 1.00 98.00 205 LEU A N 1
ATOM 1578 C CA . LEU A 1 205 ? 7.021 -3.767 -16.502 1.00 98.00 205 LEU A CA 1
ATOM 1579 C C . LEU A 1 205 ? 6.435 -4.509 -17.713 1.00 98.00 205 LEU A C 1
ATOM 1581 O O . LEU A 1 205 ? 6.265 -3.882 -18.759 1.00 98.00 205 LEU A O 1
ATOM 1585 N N . ASP A 1 206 ? 6.084 -5.785 -17.546 1.00 97.06 206 ASP A N 1
ATOM 1586 C CA . ASP A 1 206 ? 5.462 -6.637 -18.562 1.00 97.06 206 ASP A CA 1
ATOM 1587 C C . ASP A 1 206 ? 3.968 -6.908 -18.273 1.00 97.06 206 ASP A C 1
ATOM 1589 O O . ASP A 1 206 ? 3.347 -7.734 -18.941 1.00 97.06 206 ASP A O 1
ATOM 1593 N N . ASP A 1 207 ? 3.360 -6.206 -17.303 1.00 98.56 207 ASP A N 1
ATOM 1594 C CA . ASP A 1 207 ? 1.936 -6.364 -16.964 1.00 98.56 207 ASP A CA 1
ATOM 1595 C C . ASP A 1 207 ? 1.038 -6.049 -18.177 1.00 98.56 207 ASP A C 1
ATOM 1597 O O . ASP A 1 207 ? 1.323 -5.091 -18.910 1.00 98.56 207 ASP A O 1
ATOM 1601 N N . PRO A 1 208 ? -0.067 -6.788 -18.402 1.00 97.62 208 PRO A N 1
ATOM 1602 C CA . PRO A 1 208 ? -0.994 -6.488 -19.494 1.00 97.62 208 PRO A CA 1
ATOM 1603 C C . PRO A 1 208 ? -1.613 -5.085 -19.394 1.00 97.62 208 PRO A C 1
ATOM 1605 O O . PRO A 1 208 ? -1.923 -4.486 -20.425 1.00 97.62 208 PRO A O 1
ATOM 1608 N N . ASP A 1 209 ? -1.752 -4.524 -18.191 1.00 98.44 209 ASP A N 1
ATOM 1609 C CA . ASP A 1 209 ? -2.363 -3.214 -17.984 1.00 98.44 209 ASP A CA 1
ATOM 1610 C C . ASP A 1 209 ? -1.348 -2.058 -18.065 1.00 98.44 209 ASP A C 1
ATOM 1612 O O . ASP A 1 209 ? -0.343 -1.999 -17.349 1.00 98.44 209 ASP A O 1
ATOM 1616 N N . ASP A 1 210 ? -1.646 -1.079 -18.923 1.00 97.56 210 ASP A N 1
ATOM 1617 C CA . ASP A 1 210 ? -0.824 0.118 -19.132 1.00 97.56 210 ASP A CA 1
ATOM 1618 C C . ASP A 1 210 ? -0.555 0.909 -17.841 1.00 97.56 210 ASP A C 1
ATOM 1620 O O . ASP A 1 210 ? 0.521 1.496 -17.685 1.00 97.56 210 ASP A O 1
ATOM 1624 N N . SER A 1 211 ? -1.528 0.966 -16.928 1.00 98.06 211 SER A N 1
ATOM 1625 C CA . SER A 1 211 ? -1.436 1.725 -15.677 1.00 98.06 211 SER A CA 1
ATOM 1626 C C . SER A 1 211 ? -0.467 1.060 -14.708 1.00 98.06 211 SER A C 1
ATOM 1628 O O . SER A 1 211 ? 0.301 1.760 -14.043 1.00 98.06 211 SER A O 1
ATOM 1630 N N . VAL A 1 212 ? -0.436 -0.276 -14.679 1.00 98.75 212 VAL A N 1
ATOM 1631 C CA . VAL A 1 212 ? 0.525 -1.052 -13.883 1.00 98.75 212 VAL A CA 1
ATOM 1632 C C . VAL A 1 212 ? 1.940 -0.878 -14.433 1.00 98.75 212 VAL A C 1
ATOM 1634 O O . VAL A 1 212 ? 2.846 -0.523 -13.676 1.00 98.75 212 VAL A O 1
ATOM 1637 N N . ARG A 1 213 ? 2.130 -0.992 -15.756 1.00 98.50 213 ARG A N 1
ATOM 1638 C CA . ARG A 1 213 ? 3.444 -0.743 -16.383 1.00 98.50 213 ARG A CA 1
ATOM 1639 C C . ARG A 1 213 ? 3.947 0.673 -16.110 1.00 98.50 213 ARG A C 1
ATOM 1641 O O . ARG A 1 213 ? 5.115 0.882 -15.780 1.00 98.50 213 ARG A O 1
ATOM 1648 N N . ARG A 1 214 ? 3.060 1.669 -16.190 1.00 97.75 214 ARG A N 1
ATOM 1649 C CA . ARG A 1 214 ? 3.384 3.060 -15.848 1.00 97.75 214 ARG A CA 1
ATOM 1650 C C . ARG A 1 214 ? 3.780 3.213 -14.377 1.00 97.75 214 ARG A C 1
ATOM 1652 O O . ARG A 1 214 ? 4.743 3.924 -14.092 1.00 97.75 214 ARG A O 1
ATOM 1659 N N . ALA A 1 215 ? 3.067 2.575 -13.452 1.00 98.25 215 ALA A N 1
ATOM 1660 C CA . ALA A 1 215 ? 3.411 2.574 -12.030 1.00 98.25 215 ALA A CA 1
ATOM 1661 C C . ALA A 1 215 ? 4.796 1.954 -11.772 1.00 98.25 215 ALA A C 1
ATOM 1663 O O . ALA A 1 215 ? 5.610 2.549 -11.061 1.00 98.25 215 ALA A O 1
ATOM 1664 N N . ALA A 1 216 ? 5.109 0.837 -12.433 1.00 98.25 216 ALA A N 1
ATOM 1665 C CA . ALA A 1 216 ? 6.425 0.205 -12.384 1.00 98.25 216 ALA A CA 1
ATOM 1666 C C . ALA A 1 216 ? 7.539 1.129 -12.913 1.00 98.25 216 ALA A C 1
ATOM 1668 O O . ALA A 1 216 ? 8.582 1.283 -12.282 1.00 98.25 216 ALA A O 1
ATOM 1669 N N . ILE A 1 217 ? 7.311 1.835 -14.026 1.00 97.31 217 ILE A N 1
ATOM 1670 C CA . ILE A 1 217 ? 8.265 2.833 -14.539 1.00 97.31 217 ILE A CA 1
ATOM 1671 C C . ILE A 1 217 ? 8.484 3.969 -13.533 1.00 97.31 217 ILE A C 1
ATOM 1673 O O . ILE A 1 217 ? 9.618 4.404 -13.310 1.00 97.31 217 ILE A O 1
ATOM 1677 N N . ARG A 1 218 ? 7.413 4.470 -12.907 1.00 95.31 218 ARG A N 1
ATOM 1678 C CA . ARG A 1 218 ? 7.524 5.535 -11.900 1.00 95.31 218 ARG A CA 1
ATOM 1679 C C . ARG A 1 218 ? 8.339 5.081 -10.696 1.00 95.31 218 ARG A C 1
ATOM 1681 O O . ARG A 1 218 ? 9.141 5.878 -10.202 1.00 95.31 218 ARG A O 1
ATOM 1688 N N . SER A 1 219 ? 8.183 3.835 -10.252 1.00 96.38 219 SER A N 1
ATOM 1689 C CA . SER A 1 219 ? 8.857 3.306 -9.062 1.00 96.38 219 SER A CA 1
ATOM 1690 C C . SER A 1 219 ? 10.383 3.198 -9.222 1.00 96.38 219 SER A C 1
ATOM 1692 O O . SER A 1 219 ? 11.113 3.414 -8.250 1.00 96.38 219 SER A O 1
ATOM 1694 N N . LEU A 1 220 ? 10.882 3.029 -10.457 1.00 95.19 220 LEU A N 1
ATOM 1695 C CA . LEU A 1 220 ? 12.319 3.058 -10.791 1.00 95.19 220 LEU A CA 1
ATOM 1696 C C . LEU A 1 220 ? 13.020 4.370 -10.395 1.00 95.19 220 LEU A C 1
ATOM 1698 O O . LEU A 1 220 ? 14.219 4.369 -10.140 1.00 95.19 220 LEU A O 1
ATOM 1702 N N . SER A 1 221 ? 12.291 5.489 -10.315 1.00 89.38 221 SER A N 1
ATOM 1703 C CA . SER A 1 221 ? 12.837 6.771 -9.833 1.00 89.38 221 SER A CA 1
ATOM 1704 C C . SER A 1 221 ? 12.201 7.246 -8.529 1.00 89.38 221 SER A C 1
ATOM 1706 O O . SER A 1 221 ? 12.849 7.923 -7.731 1.00 89.38 221 SER A O 1
ATOM 1708 N N . ALA A 1 222 ? 10.909 6.963 -8.340 1.00 87.44 222 ALA A N 1
ATOM 1709 C CA . ALA A 1 222 ? 10.059 7.454 -7.260 1.00 87.44 222 ALA A CA 1
ATOM 1710 C C . ALA A 1 222 ? 10.213 8.952 -6.978 1.00 87.44 222 ALA A C 1
ATOM 1712 O O . ALA A 1 222 ? 10.277 9.383 -5.824 1.00 87.44 222 ALA A O 1
ATOM 1713 N N . SER A 1 223 ? 10.304 9.748 -8.046 1.00 81.62 223 SER A N 1
ATOM 1714 C CA . SER A 1 223 ? 10.574 11.189 -7.978 1.00 81.62 223 SER A CA 1
ATOM 1715 C C . SER A 1 223 ? 11.907 11.546 -7.301 1.00 81.62 223 SER A C 1
ATOM 1717 O O . SER A 1 223 ? 12.022 12.550 -6.597 1.00 81.62 223 SER A O 1
ATOM 1719 N N . GLY A 1 224 ? 12.924 10.716 -7.536 1.00 80.06 224 GLY A N 1
ATOM 1720 C CA . GLY A 1 224 ? 14.275 10.851 -6.993 1.00 80.06 224 GLY A CA 1
ATOM 1721 C C . GLY A 1 224 ? 14.469 10.202 -5.620 1.00 80.06 224 GLY A C 1
ATOM 1722 O O . GLY A 1 224 ? 15.547 10.330 -5.050 1.00 80.06 224 GLY A O 1
ATOM 1723 N N . ARG A 1 225 ? 13.452 9.529 -5.061 1.00 82.56 225 ARG A N 1
ATOM 1724 C CA . ARG A 1 225 ? 13.590 8.794 -3.790 1.00 82.56 225 ARG A CA 1
ATOM 1725 C C . ARG A 1 225 ? 14.329 7.469 -3.966 1.00 82.56 225 ARG A C 1
ATOM 1727 O O . ARG A 1 225 ? 15.022 7.043 -3.049 1.00 82.56 225 ARG A O 1
ATOM 1734 N N . THR A 1 226 ? 14.215 6.844 -5.136 1.00 86.00 226 THR A N 1
ATOM 1735 C CA . THR A 1 226 ? 14.956 5.621 -5.449 1.00 86.00 226 THR A CA 1
ATOM 1736 C C . THR A 1 226 ? 16.348 6.004 -5.939 1.00 86.00 226 THR A C 1
ATOM 1738 O O . THR A 1 226 ? 16.488 6.694 -6.953 1.00 86.00 226 THR A O 1
ATOM 1741 N N . ARG A 1 227 ? 17.390 5.580 -5.214 1.00 86.19 227 ARG A N 1
ATOM 1742 C CA . ARG A 1 227 ? 18.778 5.811 -5.630 1.00 86.19 227 ARG A CA 1
ATOM 1743 C C . ARG A 1 227 ? 19.049 5.050 -6.937 1.00 86.19 227 ARG A C 1
ATOM 1745 O O . ARG A 1 227 ? 18.726 3.865 -6.999 1.00 86.19 227 ARG A O 1
ATOM 1752 N N . PRO A 1 228 ? 19.665 5.677 -7.954 1.00 87.19 228 PRO A N 1
ATOM 1753 C CA . PRO A 1 228 ? 20.036 4.971 -9.173 1.00 87.19 228 PRO A CA 1
ATOM 1754 C C . PRO A 1 228 ? 21.041 3.855 -8.864 1.00 87.19 228 PRO A C 1
ATOM 1756 O O . PRO A 1 228 ? 22.065 4.096 -8.223 1.00 87.19 228 PRO A O 1
ATOM 1759 N N . THR A 1 229 ? 20.755 2.648 -9.342 1.00 90.75 229 THR A N 1
ATOM 1760 C CA . THR A 1 229 ? 21.697 1.523 -9.415 1.00 90.75 229 THR A CA 1
ATOM 1761 C C . THR A 1 229 ? 21.883 1.132 -10.876 1.00 90.75 229 THR A C 1
ATOM 1763 O O . THR A 1 229 ? 21.078 1.517 -11.728 1.00 90.75 229 THR A O 1
ATOM 1766 N N . GLU A 1 230 ? 22.916 0.350 -11.190 1.00 90.19 230 GLU A N 1
ATOM 1767 C CA . GLU A 1 230 ? 23.124 -0.149 -12.554 1.00 90.19 230 GLU A CA 1
ATOM 1768 C C . GLU A 1 230 ? 21.898 -0.919 -13.071 1.00 90.19 230 GLU A C 1
ATOM 1770 O O . GLU A 1 230 ? 21.428 -0.650 -14.177 1.00 90.19 230 GLU A O 1
ATOM 1775 N N . GLY A 1 231 ? 21.310 -1.784 -12.236 1.00 92.31 231 GLY A N 1
ATOM 1776 C CA . GLY A 1 231 ? 20.099 -2.535 -12.573 1.00 92.31 231 GLY A CA 1
ATOM 1777 C C . GLY A 1 231 ? 18.895 -1.637 -12.876 1.00 92.31 231 GLY A C 1
ATOM 1778 O O . GLY A 1 231 ? 18.234 -1.815 -13.899 1.00 92.31 231 GLY A O 1
ATOM 1779 N N . ILE A 1 232 ? 18.639 -0.622 -12.044 1.00 93.56 232 ILE A N 1
ATOM 1780 C CA . ILE A 1 232 ? 17.568 0.364 -12.282 1.00 93.56 232 ILE A CA 1
ATOM 1781 C C . ILE A 1 232 ? 17.821 1.132 -13.584 1.00 93.56 232 ILE A C 1
ATOM 1783 O O . ILE A 1 232 ? 16.917 1.325 -14.398 1.00 93.56 232 ILE A O 1
ATOM 1787 N N . CYS A 1 233 ? 19.064 1.550 -13.799 1.00 91.44 233 CYS A N 1
ATOM 1788 C CA . CYS A 1 233 ? 19.480 2.281 -14.983 1.00 91.44 233 CYS A CA 1
ATOM 1789 C C . CYS A 1 233 ? 19.335 1.466 -16.272 1.00 91.44 233 CYS A C 1
ATOM 1791 O O . CYS A 1 233 ? 18.901 2.008 -17.291 1.00 91.44 233 CYS A O 1
ATOM 1793 N N . ALA A 1 234 ? 19.663 0.175 -16.243 1.00 92.75 234 ALA A N 1
ATOM 1794 C CA . ALA A 1 234 ? 19.469 -0.729 -17.370 1.00 92.75 234 ALA A CA 1
ATOM 1795 C C . ALA A 1 234 ? 17.979 -0.871 -17.729 1.00 92.75 234 ALA A C 1
ATOM 1797 O O . ALA A 1 234 ? 17.610 -0.782 -18.906 1.00 92.75 234 ALA A O 1
ATOM 1798 N N . LEU A 1 235 ? 17.106 -1.001 -16.723 1.00 95.31 235 LEU A N 1
ATOM 1799 C CA . LEU A 1 235 ? 15.658 -1.041 -16.942 1.00 95.31 235 LEU A CA 1
ATOM 1800 C C . LEU A 1 235 ? 15.140 0.275 -17.524 1.00 95.31 235 LEU A C 1
ATOM 1802 O O . LEU A 1 235 ? 14.439 0.252 -18.531 1.00 95.31 235 LEU A O 1
ATOM 1806 N N . LEU A 1 236 ? 15.532 1.424 -16.968 1.00 93.44 236 LEU A N 1
ATOM 1807 C CA . LEU A 1 236 ? 15.125 2.730 -17.496 1.00 93.44 236 LEU A CA 1
ATOM 1808 C C . LEU A 1 236 ? 15.558 2.924 -18.953 1.00 93.44 236 LEU A C 1
ATOM 1810 O O . LEU A 1 236 ? 14.747 3.364 -19.762 1.00 93.44 236 LEU A O 1
ATOM 1814 N N . LYS A 1 237 ? 16.792 2.553 -19.318 1.00 92.25 237 LYS A N 1
ATOM 1815 C CA . LYS A 1 237 ? 17.261 2.608 -20.716 1.00 92.25 237 LYS A CA 1
ATOM 1816 C C . LYS A 1 237 ? 16.380 1.763 -21.639 1.00 92.25 237 LYS A C 1
ATOM 1818 O O . LYS A 1 237 ? 15.985 2.241 -22.699 1.00 92.25 237 LYS A O 1
ATOM 1823 N N . THR A 1 238 ? 16.021 0.556 -21.204 1.00 95.06 238 THR A N 1
ATOM 1824 C CA . THR A 1 238 ? 15.114 -0.334 -21.945 1.00 95.06 238 THR A CA 1
ATOM 1825 C C . THR A 1 238 ? 13.739 0.309 -22.136 1.00 95.06 238 THR A C 1
ATOM 1827 O O . THR A 1 238 ? 13.216 0.333 -23.246 1.00 95.06 238 THR A O 1
ATOM 1830 N N . GLN A 1 239 ? 13.170 0.904 -21.082 1.00 95.50 239 GLN A N 1
ATOM 1831 C CA . GLN A 1 239 ? 11.852 1.542 -21.157 1.00 95.50 239 GLN A CA 1
ATOM 1832 C C . GLN A 1 239 ? 11.863 2.855 -21.964 1.00 95.50 239 GLN A C 1
ATOM 1834 O O . GLN A 1 239 ? 10.863 3.201 -22.583 1.00 95.50 239 GLN A O 1
ATOM 1839 N N . ILE A 1 240 ? 12.985 3.577 -22.014 1.00 93.31 240 ILE A N 1
ATOM 1840 C CA . ILE A 1 240 ? 13.147 4.786 -22.842 1.00 93.31 240 ILE A CA 1
ATOM 1841 C C . ILE A 1 240 ? 13.235 4.445 -24.332 1.00 93.31 240 ILE A C 1
ATOM 1843 O O . ILE A 1 240 ? 12.778 5.227 -25.160 1.00 93.31 240 ILE A O 1
ATOM 1847 N N . ALA A 1 241 ? 13.797 3.285 -24.677 1.00 93.38 241 ALA A N 1
ATOM 1848 C CA . ALA A 1 241 ? 13.894 2.816 -26.058 1.00 93.38 241 ALA A CA 1
ATOM 1849 C C . ALA A 1 241 ? 12.547 2.356 -26.651 1.00 93.38 241 ALA A C 1
ATOM 1851 O O . ALA A 1 241 ? 12.483 2.015 -27.833 1.00 93.38 241 ALA A O 1
ATOM 1852 N N . ARG A 1 242 ? 11.470 2.342 -25.853 1.00 92.62 242 ARG A N 1
ATOM 1853 C CA . ARG A 1 242 ? 10.116 2.038 -26.330 1.00 92.62 242 ARG A CA 1
ATOM 1854 C C . ARG A 1 242 ? 9.648 3.067 -27.356 1.00 92.62 242 ARG A C 1
ATOM 1856 O O . ARG A 1 242 ? 10.055 4.226 -27.348 1.00 92.62 242 ARG A O 1
ATOM 1863 N N . THR A 1 243 ? 8.719 2.642 -28.201 1.00 92.31 243 THR A N 1
ATOM 1864 C CA . THR A 1 243 ? 8.079 3.483 -29.222 1.00 92.31 243 THR A CA 1
ATOM 1865 C C . THR A 1 243 ? 6.649 3.887 -28.858 1.00 92.31 243 THR A C 1
ATOM 1867 O O . THR A 1 243 ? 5.981 4.556 -29.643 1.00 92.31 243 THR A O 1
ATOM 1870 N N . ASP A 1 244 ? 6.170 3.497 -27.675 1.00 93.06 244 ASP A N 1
ATOM 1871 C CA . ASP A 1 244 ? 4.833 3.805 -27.174 1.00 93.06 244 ASP A CA 1
ATOM 1872 C C . ASP A 1 244 ? 4.832 4.980 -26.177 1.00 93.06 244 ASP A C 1
ATOM 1874 O O . ASP A 1 244 ? 5.859 5.584 -25.854 1.00 93.06 244 ASP A O 1
ATOM 1878 N N . LYS A 1 245 ? 3.644 5.310 -25.657 1.00 92.25 245 LYS A N 1
ATOM 1879 C CA . LYS A 1 245 ? 3.448 6.411 -24.699 1.00 92.25 245 LYS A CA 1
ATOM 1880 C C . LYS A 1 245 ? 4.238 6.254 -23.391 1.00 92.25 245 LYS A C 1
ATOM 1882 O O . LYS A 1 245 ? 4.434 7.249 -22.696 1.00 92.25 245 LYS A O 1
ATOM 1887 N N . LEU A 1 246 ? 4.695 5.044 -23.050 1.00 94.44 246 LEU A N 1
ATOM 1888 C CA . LEU A 1 246 ? 5.443 4.787 -21.817 1.00 94.44 246 LEU A CA 1
ATOM 1889 C C . LEU A 1 246 ? 6.904 5.250 -21.912 1.00 94.44 246 LEU A C 1
ATOM 1891 O O . LEU A 1 246 ? 7.526 5.501 -20.880 1.00 94.44 246 LEU A O 1
ATOM 1895 N N . ALA A 1 247 ? 7.434 5.462 -23.122 1.00 93.38 247 ALA A N 1
ATOM 1896 C CA . ALA A 1 247 ? 8.767 6.032 -23.314 1.00 93.38 247 ALA A CA 1
ATOM 1897 C C . ALA A 1 247 ? 8.907 7.418 -22.654 1.00 93.38 247 ALA A C 1
ATOM 1899 O O . ALA A 1 247 ? 9.940 7.736 -22.061 1.00 93.38 247 ALA A O 1
ATOM 1900 N N . ILE A 1 248 ? 7.848 8.239 -22.697 1.00 92.19 248 ILE A N 1
ATOM 1901 C CA . ILE A 1 248 ? 7.822 9.565 -22.058 1.00 92.19 248 ILE A CA 1
ATOM 1902 C C . ILE A 1 248 ? 7.840 9.433 -20.532 1.00 92.19 248 ILE A C 1
ATOM 1904 O O . ILE A 1 248 ? 8.611 10.130 -19.868 1.00 92.19 248 ILE A O 1
ATOM 1908 N N . ASP A 1 249 ? 7.038 8.522 -19.974 1.00 92.25 249 ASP A N 1
ATOM 1909 C CA . ASP A 1 249 ? 7.036 8.235 -18.535 1.00 92.25 249 ASP A CA 1
ATOM 1910 C C . ASP A 1 249 ? 8.438 7.787 -18.070 1.00 92.25 249 ASP A C 1
ATOM 1912 O O . ASP A 1 249 ? 8.944 8.263 -17.049 1.00 92.25 249 ASP A O 1
ATOM 1916 N N . ALA A 1 250 ? 9.115 6.951 -18.865 1.00 91.44 250 ALA A N 1
ATOM 1917 C CA . ALA A 1 250 ? 10.467 6.474 -18.586 1.00 91.44 250 ALA A CA 1
ATOM 1918 C C . ALA A 1 250 ? 11.524 7.587 -18.682 1.00 91.44 250 ALA A C 1
ATOM 1920 O O . ALA A 1 250 ? 12.410 7.674 -17.830 1.00 91.44 250 ALA A O 1
ATOM 1921 N N . LEU A 1 251 ? 11.403 8.493 -19.658 1.00 90.00 251 LEU A N 1
ATOM 1922 C CA . LEU A 1 251 ? 12.256 9.682 -19.764 1.00 90.00 251 LEU A CA 1
ATOM 1923 C C . LEU A 1 251 ? 12.107 10.599 -18.542 1.00 90.00 251 LEU A C 1
ATOM 1925 O O . LEU A 1 251 ? 13.107 11.088 -18.011 1.00 90.00 251 LEU A O 1
ATOM 1929 N N . ILE A 1 252 ? 10.874 10.829 -18.076 1.00 89.38 252 ILE A N 1
ATOM 1930 C CA . ILE A 1 252 ? 10.606 11.629 -16.872 1.00 89.38 252 ILE A CA 1
ATOM 1931 C C . ILE A 1 252 ? 11.224 10.957 -15.642 1.00 89.38 252 ILE A C 1
ATOM 1933 O O . ILE A 1 252 ? 11.900 11.629 -14.857 1.00 89.38 252 ILE A O 1
ATOM 1937 N N . ALA A 1 253 ? 11.038 9.644 -15.487 1.00 88.31 253 ALA A N 1
ATOM 1938 C CA . ALA A 1 253 ? 11.629 8.879 -14.393 1.00 88.31 253 ALA A CA 1
ATOM 1939 C C . ALA A 1 253 ? 13.168 8.967 -14.408 1.00 88.31 253 ALA A C 1
ATOM 1941 O O . ALA A 1 253 ? 13.777 9.325 -13.397 1.00 88.31 253 ALA A O 1
ATOM 1942 N N . GLY A 1 254 ? 13.796 8.758 -15.569 1.00 85.75 254 GLY A N 1
ATOM 1943 C CA . GLY A 1 254 ? 15.247 8.862 -15.741 1.00 85.75 254 GLY A CA 1
ATOM 1944 C C . GLY A 1 254 ? 15.812 10.237 -15.370 1.00 85.75 254 GLY A C 1
ATOM 1945 O O . GLY A 1 254 ? 16.813 10.313 -14.657 1.00 85.75 254 GLY A O 1
ATOM 1946 N N . ARG A 1 255 ? 15.139 11.331 -15.764 1.00 85.19 255 ARG A N 1
ATOM 1947 C CA . ARG A 1 255 ? 15.540 12.707 -15.400 1.00 85.19 255 ARG A CA 1
ATOM 1948 C C . ARG A 1 255 ? 15.475 12.966 -13.895 1.00 85.19 255 ARG A C 1
ATOM 1950 O O . ARG A 1 255 ? 16.354 13.618 -13.333 1.00 85.19 255 ARG A O 1
ATOM 1957 N N . ARG A 1 256 ? 14.430 12.472 -13.224 1.00 80.94 256 ARG A N 1
ATOM 1958 C CA . ARG A 1 256 ? 14.269 12.649 -11.770 1.00 80.94 256 ARG A CA 1
ATOM 1959 C C . ARG A 1 256 ? 15.305 11.855 -10.979 1.00 80.94 256 ARG A C 1
ATOM 1961 O O . ARG A 1 256 ? 15.752 12.330 -9.939 1.00 80.94 256 ARG A O 1
ATOM 1968 N N . ALA A 1 257 ? 15.712 10.695 -11.490 1.00 74.38 257 ALA A N 1
ATOM 1969 C CA . ALA A 1 257 ? 16.790 9.897 -10.917 1.00 74.38 257 ALA A CA 1
ATOM 1970 C C . ALA A 1 257 ? 18.155 10.623 -10.997 1.00 74.38 257 ALA A C 1
ATOM 1972 O O . ALA A 1 257 ? 18.934 10.570 -10.048 1.00 74.38 257 ALA A O 1
ATOM 1973 N N . SER A 1 258 ? 18.422 11.374 -12.076 1.00 67.31 258 SER A N 1
ATOM 1974 C CA . SER A 1 258 ? 19.678 12.134 -12.257 1.00 67.31 258 SER A CA 1
ATOM 1975 C C . SER A 1 258 ? 19.767 13.378 -11.379 1.00 67.31 258 SER A C 1
ATOM 1977 O O . SER A 1 258 ? 20.834 13.683 -10.854 1.00 67.31 258 SER A O 1
ATOM 1979 N N . ALA A 1 259 ? 18.658 14.108 -11.224 1.00 63.38 259 ALA A N 1
ATOM 1980 C CA . ALA A 1 259 ? 18.647 15.426 -10.585 1.00 63.38 259 ALA A CA 1
ATOM 1981 C C . ALA A 1 259 ? 19.101 15.427 -9.110 1.00 63.38 259 ALA A C 1
ATOM 1983 O O . ALA A 1 259 ? 19.476 16.477 -8.599 1.00 63.38 259 ALA A O 1
ATOM 1984 N N . ARG A 1 260 ? 19.086 14.271 -8.427 1.00 59.25 260 ARG A N 1
ATOM 1985 C CA . ARG A 1 260 ? 19.585 14.114 -7.045 1.00 59.25 260 ARG A CA 1
ATOM 1986 C C . ARG A 1 260 ? 20.929 13.395 -6.931 1.00 59.25 260 ARG A C 1
ATOM 1988 O O . ARG A 1 260 ? 21.507 13.390 -5.851 1.00 59.25 260 ARG A O 1
ATOM 1995 N N . ALA A 1 261 ? 21.435 12.799 -8.010 1.00 53.91 261 ALA A N 1
ATOM 1996 C CA . ALA A 1 261 ? 22.711 12.083 -7.994 1.00 53.91 261 ALA A CA 1
ATOM 1997 C C . ALA A 1 261 ? 23.934 13.023 -8.061 1.00 53.91 261 ALA A C 1
ATOM 1999 O O . ALA A 1 261 ? 25.063 12.560 -7.937 1.00 53.91 261 ALA A O 1
ATOM 2000 N N . TRP A 1 262 ? 23.722 14.331 -8.250 1.00 38.25 262 TRP A N 1
ATOM 2001 C CA . TRP A 1 262 ? 24.780 15.329 -8.407 1.00 38.25 262 TRP A CA 1
ATOM 2002 C C . TRP A 1 262 ? 24.556 16.497 -7.429 1.00 38.25 262 TRP A C 1
ATOM 2004 O O . TRP A 1 262 ? 23.488 17.114 -7.476 1.00 38.25 262 TRP A O 1
ATOM 2014 N N . PRO A 1 263 ? 25.532 16.859 -6.568 1.00 42.38 263 PRO A N 1
ATOM 2015 C CA . PRO A 1 263 ? 25.537 18.179 -5.955 1.00 42.38 263 PRO A CA 1
ATOM 2016 C C . PRO A 1 263 ? 25.575 19.216 -7.082 1.00 42.38 263 PRO A C 1
ATOM 2018 O O . PRO A 1 263 ? 26.302 19.067 -8.062 1.00 42.38 263 PRO A O 1
ATOM 2021 N N . THR A 1 264 ? 24.801 20.286 -6.957 1.00 48.56 264 THR A N 1
ATOM 2022 C CA . THR A 1 264 ? 24.654 21.359 -7.959 1.00 48.56 264 THR A CA 1
ATOM 2023 C C . THR A 1 264 ? 25.950 22.119 -8.291 1.00 48.56 264 THR A C 1
ATOM 2025 O O . THR A 1 264 ? 25.920 23.046 -9.099 1.00 48.56 264 THR A O 1
ATOM 2028 N N . SER A 1 265 ? 27.096 21.738 -7.718 1.00 43.00 265 SER A N 1
ATOM 2029 C CA . SER A 1 265 ? 28.407 22.343 -7.963 1.00 43.00 265 SER A CA 1
ATOM 2030 C C . SER A 1 265 ? 29.042 21.967 -9.308 1.00 43.00 265 SER A C 1
ATOM 2032 O O . SER A 1 265 ? 29.974 22.649 -9.727 1.00 43.00 265 SER A O 1
ATOM 2034 N N . SER A 1 266 ? 28.548 20.943 -10.011 1.00 38.00 266 SER A N 1
ATOM 2035 C CA . SER A 1 266 ? 29.149 20.444 -11.263 1.00 38.00 266 SER A CA 1
ATOM 2036 C C . SER A 1 266 ? 28.286 20.618 -12.517 1.00 38.00 266 SER A C 1
ATOM 2038 O O . SER A 1 266 ? 28.661 20.147 -13.590 1.00 38.00 266 SER A O 1
ATOM 2040 N N . TRP A 1 267 ? 27.178 21.363 -12.444 1.00 31.84 267 TRP A N 1
ATOM 2041 C CA . TRP A 1 267 ? 26.556 21.867 -13.670 1.00 31.84 267 TRP A CA 1
ATOM 2042 C C . TRP A 1 267 ? 27.443 22.970 -14.259 1.00 31.84 267 TRP A C 1
ATOM 2044 O O . TRP A 1 267 ? 27.726 23.950 -13.556 1.00 31.84 267 TRP A O 1
ATOM 2054 N N . PRO A 1 268 ? 27.840 22.903 -15.545 1.00 36.81 268 PRO A N 1
ATOM 2055 C CA . PRO A 1 268 ? 28.299 24.097 -16.217 1.00 36.81 268 PRO A CA 1
ATOM 2056 C C . PRO A 1 268 ? 27.102 25.037 -16.200 1.00 36.81 268 PRO A C 1
ATOM 2058 O O . PRO A 1 268 ? 26.094 24.787 -16.861 1.00 36.81 268 PRO A O 1
ATOM 2061 N N . ARG A 1 269 ? 27.181 26.111 -15.402 1.00 39.91 269 ARG A N 1
ATOM 2062 C CA . ARG A 1 269 ? 26.297 27.253 -15.611 1.00 39.91 269 ARG A CA 1
ATOM 2063 C C . ARG A 1 269 ? 26.417 27.547 -17.093 1.00 39.91 269 ARG A C 1
ATOM 2065 O O . ARG A 1 269 ? 27.503 27.909 -17.549 1.00 39.91 269 ARG A O 1
ATOM 2072 N N . SER A 1 270 ? 25.331 27.384 -17.837 1.00 42.12 270 SER A N 1
ATOM 2073 C CA . SER A 1 270 ? 25.166 28.068 -19.102 1.00 42.12 270 SER A CA 1
ATOM 2074 C C . SER A 1 270 ? 25.274 29.548 -18.760 1.00 42.12 270 SER A C 1
ATOM 2076 O O . SER A 1 270 ? 24.292 30.198 -18.400 1.00 42.12 270 SER A O 1
ATOM 2078 N N . ARG A 1 271 ? 26.512 30.061 -18.771 1.00 43.25 271 ARG A N 1
ATOM 2079 C CA . ARG A 1 271 ? 26.793 31.478 -18.886 1.00 43.25 271 ARG A CA 1
ATOM 2080 C C . ARG A 1 271 ? 26.148 31.842 -20.206 1.00 43.25 271 ARG A C 1
ATOM 2082 O O . ARG A 1 271 ? 26.743 31.687 -21.265 1.00 43.25 271 ARG A O 1
ATOM 2089 N N . SER A 1 272 ? 24.902 32.294 -20.128 1.00 45.72 272 SER A N 1
ATOM 2090 C CA . SER A 1 272 ? 24.461 33.315 -21.057 1.00 45.72 272 SER A CA 1
ATOM 2091 C C . SER A 1 272 ? 25.571 34.355 -21.010 1.00 45.72 272 SER A C 1
ATOM 2093 O O . SER A 1 272 ? 25.922 34.812 -19.915 1.00 45.72 272 SER A O 1
ATOM 2095 N N . ALA A 1 273 ? 26.223 34.586 -22.151 1.00 45.69 273 ALA A N 1
ATOM 2096 C CA . ALA A 1 273 ? 27.247 35.608 -22.268 1.00 45.69 273 ALA A CA 1
ATOM 2097 C C . ALA A 1 273 ? 26.728 36.867 -21.559 1.00 45.69 273 ALA A C 1
ATOM 2099 O O . ALA A 1 273 ? 25.537 37.170 -21.703 1.00 45.69 273 ALA A O 1
ATOM 2100 N N . PRO A 1 274 ? 27.546 37.548 -20.740 1.00 41.25 274 PRO A N 1
ATOM 2101 C CA . PRO A 1 274 ? 27.100 38.768 -20.098 1.00 41.25 274 PRO A CA 1
ATOM 2102 C C . PRO A 1 274 ? 26.634 39.709 -21.207 1.00 41.25 274 PRO A C 1
ATOM 2104 O O . PRO A 1 274 ? 27.443 40.204 -21.987 1.00 41.25 274 PRO A O 1
ATOM 2107 N N . GLN A 1 275 ? 25.320 39.927 -21.304 1.00 49.69 275 GLN A N 1
ATOM 2108 C CA . GLN A 1 275 ? 24.816 41.107 -21.978 1.00 49.69 275 GLN A CA 1
ATOM 2109 C C . GLN A 1 275 ? 25.410 42.263 -21.189 1.00 49.69 275 GLN A C 1
ATOM 2111 O O . GLN A 1 275 ? 25.041 42.494 -20.035 1.00 49.69 275 GLN A O 1
ATOM 2116 N N . THR A 1 276 ? 26.392 42.927 -21.783 1.00 50.25 276 THR A N 1
ATOM 2117 C CA . THR A 1 276 ? 26.921 44.195 -21.309 1.00 50.25 276 THR A CA 1
ATOM 2118 C C . THR A 1 276 ? 25.756 45.171 -21.292 1.00 50.25 276 THR A C 1
ATOM 2120 O O . THR A 1 276 ? 25.431 45.788 -22.304 1.00 50.25 276 THR A O 1
ATOM 2123 N N . ARG A 1 277 ? 25.067 45.264 -20.152 1.00 56.94 277 ARG A N 1
ATOM 2124 C CA . ARG A 1 277 ? 24.180 46.390 -19.900 1.00 56.94 277 ARG A CA 1
ATOM 2125 C C . ARG A 1 277 ? 25.064 47.638 -19.886 1.00 56.94 277 ARG A C 1
ATOM 2127 O O . ARG A 1 277 ? 26.061 47.633 -19.159 1.00 56.94 277 ARG A O 1
ATOM 2134 N N . PRO A 1 278 ? 24.738 48.675 -20.672 1.00 63.59 278 PRO A N 1
ATOM 2135 C CA . PRO A 1 278 ? 25.419 49.951 -20.545 1.00 63.59 278 PRO A CA 1
ATOM 2136 C C . PRO A 1 278 ? 25.251 50.474 -19.108 1.00 63.59 278 PRO A C 1
ATOM 2138 O O . PRO A 1 278 ? 24.234 50.183 -18.463 1.00 63.59 278 PRO A O 1
ATOM 2141 N N . PRO A 1 279 ? 26.258 51.185 -18.576 1.00 61.69 279 PRO A N 1
ATOM 2142 C CA . PRO A 1 279 ? 26.224 51.691 -17.213 1.00 61.69 279 PRO A CA 1
ATOM 2143 C C . PRO A 1 279 ? 25.015 52.619 -17.013 1.00 61.69 279 PRO A C 1
ATOM 2145 O O . PRO A 1 279 ? 24.677 53.384 -17.919 1.00 61.69 279 PRO A O 1
ATOM 2148 N N . PRO A 1 280 ? 24.349 52.566 -15.847 1.00 62.88 280 PRO A N 1
ATOM 2149 C CA . PRO A 1 280 ? 23.274 53.492 -15.542 1.00 62.88 280 PRO A CA 1
ATOM 2150 C C . PRO A 1 280 ? 23.822 54.917 -15.418 1.00 62.88 280 PRO A C 1
ATOM 2152 O O . PRO A 1 280 ? 24.822 55.167 -14.745 1.00 62.88 280 PRO A O 1
ATOM 2155 N N . GLU A 1 281 ? 23.124 55.840 -16.068 1.00 63.41 281 GLU A N 1
ATOM 2156 C CA . GLU A 1 281 ? 23.356 57.279 -16.015 1.00 63.41 281 GLU A CA 1
ATOM 2157 C C . GLU A 1 281 ? 23.266 57.790 -14.558 1.00 63.41 281 GLU A C 1
ATOM 2159 O O . GLU A 1 281 ? 22.353 57.388 -13.819 1.00 63.41 281 GLU A O 1
ATOM 2164 N N . PRO A 1 282 ? 24.197 58.645 -14.096 1.00 61.38 282 PRO A N 1
ATOM 2165 C CA . PRO A 1 282 ? 24.212 59.111 -12.715 1.00 61.38 282 PRO A CA 1
ATOM 2166 C C . PRO A 1 282 ? 23.011 60.025 -12.439 1.00 61.38 282 PRO A C 1
ATOM 2168 O O . PRO A 1 282 ? 22.965 61.175 -12.869 1.00 61.38 282 PRO A O 1
ATOM 2171 N N . ARG A 1 283 ? 22.034 59.528 -11.672 1.00 62.22 283 ARG A N 1
ATOM 2172 C CA . ARG A 1 283 ? 20.952 60.364 -11.133 1.00 62.22 283 ARG A CA 1
ATOM 2173 C C . ARG A 1 283 ? 21.484 61.248 -10.006 1.00 62.22 283 ARG A C 1
ATOM 2175 O O . ARG A 1 283 ? 22.031 60.751 -9.020 1.00 62.22 283 ARG A O 1
ATOM 2182 N N . ALA A 1 284 ? 21.273 62.553 -10.148 1.00 58.50 284 ALA A N 1
ATOM 2183 C CA . ALA A 1 284 ? 21.544 63.552 -9.123 1.00 58.50 284 ALA A CA 1
ATOM 2184 C C . ALA A 1 284 ? 20.774 63.237 -7.825 1.00 58.50 284 ALA A C 1
ATOM 2186 O O . ALA A 1 284 ? 19.577 62.945 -7.852 1.00 58.50 284 ALA A O 1
ATOM 2187 N N . ARG A 1 285 ? 21.474 63.286 -6.683 1.00 56.41 285 ARG A N 1
ATOM 2188 C CA . ARG A 1 285 ? 20.886 63.113 -5.347 1.00 56.41 285 ARG A CA 1
ATOM 2189 C C . ARG A 1 285 ? 20.073 64.355 -4.962 1.00 56.41 285 ARG A C 1
ATOM 2191 O O . ARG A 1 285 ? 20.651 65.440 -4.942 1.00 56.41 285 ARG A O 1
ATOM 2198 N N . PRO A 1 286 ? 18.804 64.219 -4.548 1.00 56.59 286 PRO A N 1
ATOM 2199 C CA . PRO A 1 286 ? 18.129 65.265 -3.799 1.00 56.59 286 PRO A CA 1
ATOM 2200 C C . PRO A 1 286 ? 18.609 65.247 -2.341 1.00 56.59 286 PRO A C 1
ATOM 2202 O O . PRO A 1 286 ? 18.515 64.237 -1.640 1.00 56.59 286 PRO A O 1
ATOM 2205 N N . THR A 1 287 ? 19.128 66.379 -1.878 1.00 62.94 287 THR A N 1
ATOM 2206 C CA . THR A 1 287 ? 19.399 66.662 -0.465 1.00 62.94 287 THR A CA 1
ATOM 2207 C C . THR A 1 287 ? 18.082 66.777 0.297 1.00 62.94 287 THR A C 1
ATOM 2209 O O . THR A 1 287 ? 17.263 67.637 -0.021 1.00 62.94 287 THR A O 1
ATOM 2212 N N . THR A 1 288 ? 17.882 65.933 1.311 1.00 53.03 288 THR A N 1
ATOM 2213 C CA . THR A 1 288 ? 16.734 66.025 2.231 1.00 53.03 288 THR A CA 1
ATOM 2214 C C . THR A 1 288 ? 17.238 66.425 3.622 1.00 53.03 288 THR A C 1
ATOM 2216 O O . THR A 1 288 ? 18.266 65.893 4.048 1.00 53.03 288 THR A O 1
ATOM 2219 N N . PRO A 1 289 ? 16.570 67.358 4.327 1.00 55.09 289 PRO A N 1
ATOM 2220 C CA . PRO A 1 289 ? 17.073 67.915 5.573 1.00 55.09 289 PRO A CA 1
ATOM 2221 C C . PRO A 1 289 ? 16.734 67.057 6.797 1.00 55.09 289 PRO A C 1
ATOM 2223 O O . PRO A 1 289 ? 15.670 66.447 6.906 1.00 55.09 289 PRO A O 1
ATOM 2226 N N . THR A 1 290 ? 17.667 67.079 7.743 1.00 50.38 290 THR A N 1
ATOM 2227 C CA . THR A 1 290 ? 17.603 66.524 9.095 1.00 50.38 290 THR A CA 1
ATOM 2228 C C . THR A 1 290 ? 16.401 67.065 9.872 1.00 50.38 290 THR A C 1
ATOM 2230 O O . THR A 1 290 ? 16.257 68.278 10.026 1.00 50.38 290 THR A O 1
ATOM 2233 N N . ARG A 1 291 ? 15.570 66.179 10.437 1.00 49.31 291 ARG A N 1
ATOM 2234 C CA . ARG A 1 291 ? 14.549 66.556 11.426 1.00 49.31 291 ARG A CA 1
ATOM 2235 C C . ARG A 1 291 ? 14.603 65.623 12.637 1.00 49.31 291 ARG A C 1
ATOM 2237 O O . ARG A 1 291 ? 14.221 64.461 12.558 1.00 49.31 291 ARG A O 1
ATOM 2244 N N . CYS A 1 292 ? 15.086 66.162 13.754 1.00 48.62 292 CYS A N 1
ATOM 2245 C CA . CYS A 1 292 ? 14.895 65.622 15.100 1.00 48.62 292 CYS A CA 1
ATOM 2246 C C . CYS A 1 292 ? 13.409 65.669 15.484 1.00 48.62 292 CYS A C 1
ATOM 2248 O O . CYS A 1 292 ? 12.751 66.632 15.103 1.00 48.62 292 CYS A O 1
ATOM 2250 N N . LEU A 1 293 ? 12.924 64.703 16.277 1.00 45.00 293 LEU A N 1
ATOM 2251 C CA . LEU A 1 293 ? 11.850 64.818 17.293 1.00 45.00 293 LEU A CA 1
ATOM 2252 C C . LEU A 1 293 ? 11.654 63.429 17.942 1.00 45.00 293 LEU A C 1
ATOM 2254 O O . LEU A 1 293 ? 11.419 62.446 17.253 1.00 45.00 293 LEU A O 1
ATOM 2258 N N . ARG A 1 294 ? 12.045 63.284 19.213 1.00 43.41 294 ARG A N 1
ATOM 2259 C CA . ARG A 1 294 ? 11.219 63.328 20.442 1.00 43.41 294 ARG A CA 1
ATOM 2260 C C . ARG A 1 294 ? 10.411 62.055 20.720 1.00 43.41 294 ARG A C 1
ATOM 2262 O O . ARG A 1 294 ? 9.401 61.774 20.091 1.00 43.41 294 ARG A O 1
ATOM 2269 N N . SER A 1 295 ? 10.853 61.378 21.773 1.00 48.38 295 SER A N 1
ATOM 2270 C CA . SER A 1 295 ? 10.176 60.323 22.516 1.00 48.38 295 SER A CA 1
ATOM 2271 C C . SER A 1 295 ? 8.940 60.856 23.252 1.00 48.38 295 SER A C 1
ATOM 2273 O O . SER A 1 295 ? 9.018 61.892 23.913 1.00 48.38 295 SER A O 1
ATOM 2275 N N . ALA A 1 296 ? 7.838 60.109 23.212 1.00 48.59 296 ALA A N 1
ATOM 2276 C CA . ALA A 1 296 ? 6.755 60.181 24.192 1.00 48.59 296 ALA A CA 1
ATOM 2277 C C . ALA A 1 296 ? 6.090 58.800 24.298 1.00 48.59 296 ALA A C 1
ATOM 2279 O O . ALA A 1 296 ? 5.713 58.211 23.286 1.00 48.59 296 ALA A O 1
ATOM 2280 N N . GLY A 1 297 ? 5.998 58.271 25.519 1.00 52.59 297 GLY A N 1
ATOM 2281 C CA . GLY A 1 297 ? 5.294 57.028 25.833 1.00 52.59 297 GLY A CA 1
ATOM 2282 C C . GLY A 1 297 ? 3.837 57.267 26.224 1.00 52.59 297 GLY A C 1
ATOM 2283 O O . GLY A 1 297 ? 3.512 58.349 26.695 1.00 52.59 297 GLY A O 1
ATOM 2284 N N . VAL A 1 298 ? 2.988 56.244 26.071 1.00 49.56 298 VAL A N 1
ATOM 2285 C CA . VAL A 1 298 ? 1.629 56.115 26.649 1.00 49.56 298 VAL A CA 1
ATOM 2286 C C . VAL A 1 298 ? 1.330 54.603 26.729 1.00 49.56 298 VAL A C 1
ATOM 2288 O O . VAL A 1 298 ? 1.432 53.909 25.724 1.00 49.56 298 VAL A O 1
ATOM 2291 N N . ALA A 1 299 ? 1.338 53.997 27.919 1.00 50.16 299 ALA A N 1
ATOM 2292 C CA . ALA A 1 299 ? 0.231 53.717 28.854 1.00 50.16 299 ALA A CA 1
ATOM 2293 C C . ALA A 1 299 ? -0.670 52.511 28.492 1.00 50.16 299 ALA A C 1
ATOM 2295 O O . ALA A 1 299 ? -1.319 52.458 27.452 1.00 50.16 299 ALA A O 1
ATOM 2296 N N . ARG A 1 300 ? -0.706 51.551 29.430 1.00 60.59 300 ARG A N 1
ATOM 2297 C CA . ARG A 1 300 ? -1.558 50.352 29.470 1.00 60.59 300 ARG A CA 1
ATOM 2298 C C . ARG A 1 300 ? -2.998 50.714 29.863 1.00 60.59 300 ARG A C 1
ATOM 2300 O O . ARG A 1 300 ? -3.201 51.580 30.709 1.00 60.59 300 ARG A O 1
ATOM 2307 N N . ARG A 1 301 ? -3.976 49.958 29.353 1.00 52.94 301 ARG A N 1
ATOM 2308 C CA . ARG A 1 301 ? -5.317 49.803 29.949 1.00 52.94 301 ARG A CA 1
ATOM 2309 C C . ARG A 1 301 ? -5.588 48.319 30.241 1.00 52.94 301 ARG A C 1
ATOM 2311 O O . ARG A 1 301 ? -5.215 47.492 29.409 1.00 52.94 301 ARG A O 1
ATOM 2318 N N . PRO A 1 302 ? -6.237 47.976 31.366 1.00 61.88 302 PRO A N 1
ATOM 2319 C CA . PRO A 1 302 ? -6.723 46.627 31.637 1.00 61.88 302 PRO A CA 1
ATOM 2320 C C . PRO A 1 302 ? -8.128 46.412 31.050 1.00 61.88 302 PRO A C 1
ATOM 2322 O O . PRO A 1 302 ? -8.889 47.367 30.877 1.00 61.88 302 PRO A O 1
ATOM 2325 N N . LYS A 1 303 ? -8.458 45.151 30.751 1.00 60.81 303 LYS A N 1
ATOM 2326 C CA . LYS A 1 303 ? -9.817 44.703 30.433 1.00 60.81 303 LYS A CA 1
ATOM 2327 C C . LYS A 1 303 ? -10.452 44.087 31.680 1.00 60.81 303 LYS A C 1
ATOM 2329 O O . LYS A 1 303 ? -9.795 43.320 32.380 1.00 60.81 303 LYS A O 1
ATOM 2334 N N . SER A 1 304 ? -11.693 44.498 31.907 1.00 70.06 304 SER A N 1
ATOM 2335 C CA . SER A 1 304 ? -12.728 43.881 32.739 1.00 70.06 304 SER A CA 1
ATOM 2336 C C . SER A 1 304 ? -13.127 42.504 32.230 1.00 70.06 304 SER A C 1
ATOM 2338 O O . SER A 1 304 ? -13.186 42.378 30.982 1.00 70.06 304 SER A O 1
#

Secondary structure (DSSP, 8-state):
----TTTHHHHHTTSSPPPPP--PPPPP------PPPPP-----------PPPHHHHHHHHHHTTS-EETTEE-TT-HHHHHHHHS-HHHH-SHHHHHHHHHHHTSS-HHHHHHHHHH--TTHHHHTTSHHHHHHHHHHHHH---GGGHHHHHHHHTT---TTTTHHHHHHGGG-S-HHHHHHHHHHHHHHS-SHHHHHHHHHHHT-SSHHHHHHHHHHTTGGGTSPP-HHHHHHHHHHHT-SSTHHHHHHHHHHHHHTTSS-GGGS---------PPPPP-PPPPP-----------------

Foldseek 3Di:
DDDPPPLLVLLVLLQPPDPPPPDDDDDDDDDDDDDDDDDPPPPPPDPDPLAADVVLVVLLVQQVPADAPPLDGDPPRPSVVCLVVDDVVSLPDRNNQSNLLVLLVDPDSSSVSSSLSVDHDVLLVNLVPVVSLVSLLVSLVPDDPLVSLLSSLQSLLSHPQCPPCVVSSLVQCVPPRPSSNLSVLLRNCLNPVDPSSLVSLVSQCPDPDPSSVLSSLCNLCVLPSRADDNSSSVVLSVQCPDPDPSVVSSSVSSNSNRVPVDDPPPDPPPPPDPPPDDDDDDDDDDDDDDDDDDDDDDDDDDDD

=== Feature glossary ===
The record interleaves many kinds of information about one protein. Here is each kind framed as the question it answers.

Q: What known structures does this most resemble?
A: Structural nearest neighbors (via Foldseek easy-search vs the PDB). Reported per hit: target PDB id, E-value, and alignment TM-score. A TM-score above ~0.5 is the conventional threshold for 'same fold'.

Q: Where is each backbone atom in 3D?
A: The mmCIF table is the protein's shape written out atom by atom. For each backbone N, Cα, C, and carbonyl O, it records an (x, y, z) coordinate triple in Å plus the residue type, chain letter, and residue number.

Q: What are the backbone torsion angles?
A: The φ/ψ torsion pair specifies the backbone conformation at each residue. φ rotates about the N–Cα bond, ψ about the Cα–C bond. Steric clashes forbid most of the (φ, ψ) plane — the allowed regions (α-helix basin, β-sheet basin, left-handed helix) are the Ramachandran-allowed regions.

Q: Which residues are buried vs exposed?
A: Solvent-accessible surface area (SASA) is the area in Å² traced out by the centre of a 1.4 Å probe sphere (a water molecule) rolled over the protein's van der Waals surface (Shrake–Rupley / Lee–Richards construction). Buried residues have near-zero SASA; fully exposed residues can exceed 200 Å². The total SASA scales roughly with the number of surface residues.

Q: How confident is the AlphaFold model at each residue?
A: pLDDT is the predicted lDDT-Cα score: AlphaFold's confidence that the local environment of each residue (all inter-atomic distances within 15 Å) is correctly placed. It is a per-residue number between 0 and 100, with higher meaning more reliable.

Q: What does the local fold look like, residue by residue?
A: 3Di is Foldseek's structural alphabet. Each residue is assigned one of twenty discrete states based on how its Cα sits relative to its spatial (not sequential) neighbors. Aligning 3Di strings finds structural homologs roughly as well as full 3D superposition, but orders of magnitude faster.

Q: How big and how compact is the whole molecule?
A: Radius of gyration (Rg) is the root-mean-square distance of Cα atoms from their centroid — a single number for overall size and compactness. A globular domain of N residues has Rg ≈ 2.2·N^0.38 Å; an extended or disordered chain has a much larger Rg. The Cα contact count is the number of residue pairs whose Cα atoms are within 8 Å and are more than four positions apart in sequence — a standard proxy for tertiary packing density. The bounding box is the smallest axis-aligned box enclosing all Cα atoms.

Q: Which residues are in helices, strands, or loops?
A: DSSP 8-state secondary structure assigns each residue one of H (α-helix), G (3₁₀-helix), I (π-helix), E (extended β-strand), B (isolated β-bridge), T (hydrogen-bonded turn), S (bend), or '-' (coil). The assignment is computed from backbone hydrogen-bond geometry via the Kabsch–Sander algorithm.

Q: How mobile is each atom in the crystal?
A: Crystallographic B-factors measure how much each atom's electron density is smeared out, in Å². They rise in mobile loops and surface residues and fall in the buried interior. In AlphaFold models this column is repurposed to hold pLDDT instead.

Q: What if only a Cα trace is available?
A: P-SEA three-state annotation labels each residue as helix, strand, or coil based purely on the geometry of the Cα trace. It serves as a fallback when the full backbone (and thus DSSP) is unavailable.

Q: What family and function is it annotated with?
A: Database cross-references. InterPro integrates a dozen domain/family signature databases into unified entries with residue-range hits. GO terms attach function/process/location labels with evidence codes. CATH codes position the fold in a four-level structural taxonomy. Organism is the NCBI-taxonomy species name.

Q: Are the domains correctly placed relative to each other?
A: Predicted Aligned Error (PAE) is an AlphaFold confidence matrix: entry (i, j) is the expected error in the position of residue j, in ångströms, when the prediction is superimposed on the true structure at residue i. Low PAE within a block of residues means that block is internally rigid and well-predicted; high PAE between two blocks means their relative placement is uncertain even if each block individually is confident.

Q: What do the diagnostic plots show?
A: Three diagnostic plots accompany the record. The Cα contact map visualizes the tertiary structure as a 2D adjacency matrix (8 Å cutoff, sequence-local contacts suppressed). The Ramachandran plot shows the distribution of backbone (φ, ψ) torsions, with points in the α and β basins reflecting secondary structure content. The PAE plot shows AlphaFold's inter-residue confidence as a color matrix.

Q: What is the amino-acid chain?
A: Primary structure: the covalent order of the twenty standard amino acids along the backbone. Two proteins with the same sequence will (almost always) fold to the same structure; two with 30% identity often share a fold but not the details.

Q: What do the rendered images show?
A: The six renders are orthographic views along the three Cartesian axes in both directions. Representation (cartoon, sticks, or surface) and color scheme (sequence-rainbow or by-chain) vary across proteins so the training set covers all the common visualization conventions.